Protein AF-R6MXD6-F1 (afdb_monomer_lite)

pLDDT: mean 83.25, std 26.24, range [25.25, 98.81]

Sequence (267 aa):
MNLKFSYCLMIAGAMLIIPACKKDPVVEKHKQTTVSSSDNDSGKKDEQPSSSPDEAAVLTRIEVVTPPVRTTYLLRSTDPVSLDGLVVEGIYSSGERKKLEVTAENLSGFSTEKAVEQLPVTISLEEKQASFMVKIIDYVVTDGVLTEVLEKQGEVYRVPAEAKVISPTAFSTCVFDKIVFSEGVEEIQADAFRGNPVKEIVFPKSLKTLGEYCFYGCRNLSRIDLSVTQVQLIPKRAFSEVGAEEIKLPVTLQEIASQAFLHTSRK

Secondary structure (DSSP, 8-state):
--------------------------------------------------------PPEEEEEEEE--S--EEETT--PPPP-TT-EEEEEETTS-EEEEP--GGGEES---SS-EEEEEEEEEETTEEEEEEEEEESEEEETTEEEEES--EEEEEE--TT-SEEPTTTTTT-EEEEEEPPTT--EE-TTTTTT---SEEE--TT--EE-TTTTTT-TT--EEE-TTS---EE-TTTTTT---SEEEPPTT--EE-TTTTTT-S--

Foldseek 3Di:
DDDDDDDDDDDDDDDDDDDDDDDDDDDDDDDDDDDDDDDDDDDDDDDDDPDDPCPPFAFPAKDFPDQAPAQEEEAPDPDQDDCHPTWMWTQTPVRDIDTDDFDSVQWDQDDRNDFDQWGWIWGADPNHIDTDTHGYAQFDADPQETPEGNAQEDAEAEDDQSHQEYDACRNCRHAYQEYEYDANHAEYEANSQQLHCHQYYHDYLNHAYYYANSNANNQNPAAAACQSYQYAELEHCVQANYCYPYHHHHPNHNYYYHRSHHNNHDD

Radius of gyration: 30.62 Å; chains: 1; bounding box: 89×40×94 Å

Structure (mmCIF, N/CA/C/O backbone):
data_AF-R6MXD6-F1
#
_entry.id   AF-R6MXD6-F1
#
loop_
_atom_site.group_PDB
_atom_site.id
_atom_site.type_symbol
_atom_site.label_atom_id
_atom_site.label_alt_id
_atom_site.label_comp_id
_atom_site.label_asym_id
_atom_site.label_entity_id
_atom_site.label_seq_id
_atom_site.pdbx_PDB_ins_code
_atom_site.Cartn_x
_atom_site.Cartn_y
_atom_site.Cartn_z
_atom_site.occupancy
_atom_site.B_iso_or_equiv
_atom_site.auth_seq_id
_atom_site.auth_comp_id
_atom_site.auth_asym_id
_atom_site.auth_atom_id
_atom_site.pdbx_PDB_model_num
ATOM 1 N N . MET A 1 1 ? 2.455 -2.384 -46.377 1.00 37.38 1 MET A N 1
ATOM 2 C CA . MET A 1 1 ? 3.329 -1.336 -45.810 1.00 37.38 1 MET A CA 1
ATOM 3 C C . MET A 1 1 ? 4.384 -2.054 -44.989 1.00 37.38 1 MET A C 1
ATOM 5 O O . MET A 1 1 ? 4.036 -2.755 -44.052 1.00 37.38 1 MET A O 1
ATOM 9 N N . ASN A 1 2 ? 5.621 -2.035 -45.479 1.00 31.53 2 ASN A N 1
ATOM 10 C CA . ASN A 1 2 ? 6.726 -2.876 -45.025 1.00 31.53 2 ASN A CA 1
ATOM 11 C C . ASN A 1 2 ? 7.301 -2.365 -43.702 1.00 31.53 2 ASN A C 1
ATOM 13 O O . ASN A 1 2 ? 7.730 -1.215 -43.654 1.00 31.53 2 ASN A O 1
ATOM 17 N N . LEU A 1 3 ? 7.411 -3.222 -42.685 1.00 30.91 3 LEU A N 1
ATOM 18 C CA . LEU A 1 3 ? 8.340 -2.992 -41.582 1.00 30.91 3 LEU A CA 1
ATOM 19 C C . LEU A 1 3 ? 9.154 -4.263 -41.320 1.00 30.91 3 LEU A C 1
ATOM 21 O O . LEU A 1 3 ? 8.621 -5.364 -41.214 1.00 30.91 3 LEU A O 1
ATOM 25 N N . LYS A 1 4 ? 10.475 -4.078 -41.347 1.00 33.03 4 LYS A N 1
ATOM 26 C CA . LYS A 1 4 ? 11.518 -5.104 -41.366 1.00 33.03 4 LYS A CA 1
ATOM 27 C C . LYS A 1 4 ? 11.555 -5.866 -40.037 1.00 33.03 4 LYS A C 1
ATOM 29 O O . LYS A 1 4 ? 11.815 -5.266 -39.000 1.00 33.03 4 LYS A O 1
ATOM 34 N N . PHE A 1 5 ? 11.380 -7.184 -40.094 1.00 31.23 5 PHE A N 1
ATOM 35 C CA . PHE A 1 5 ? 11.722 -8.099 -39.006 1.00 31.23 5 PHE A CA 1
ATOM 36 C C . PHE A 1 5 ? 13.233 -8.352 -39.013 1.00 31.23 5 PHE A C 1
ATOM 38 O O . PHE A 1 5 ? 13.762 -8.925 -39.965 1.00 31.23 5 PHE A O 1
ATOM 45 N N . SER A 1 6 ? 13.927 -7.935 -37.954 1.00 32.59 6 SER A N 1
ATOM 46 C CA . SER A 1 6 ? 15.255 -8.459 -37.630 1.00 32.59 6 SER A CA 1
ATOM 47 C C . SER A 1 6 ? 15.064 -9.648 -36.695 1.00 32.59 6 SER A C 1
ATOM 49 O O . SER A 1 6 ? 14.621 -9.489 -35.560 1.00 32.59 6 SER A O 1
ATOM 51 N N . TYR A 1 7 ? 15.348 -10.841 -37.211 1.00 31.92 7 TYR A N 1
ATOM 52 C CA . TYR A 1 7 ? 15.309 -12.108 -36.491 1.00 31.92 7 TYR A CA 1
ATOM 53 C C . TYR A 1 7 ? 16.367 -12.141 -35.380 1.00 31.92 7 TYR A C 1
ATOM 55 O O . TYR A 1 7 ? 17.541 -11.887 -35.640 1.00 31.92 7 TYR A O 1
ATOM 63 N N . CYS A 1 8 ? 15.973 -12.559 -34.177 1.00 27.98 8 CYS A N 1
ATOM 64 C CA . CYS A 1 8 ? 16.863 -13.288 -33.280 1.00 27.98 8 CYS A CA 1
ATOM 65 C C . CYS A 1 8 ? 16.126 -14.548 -32.813 1.00 27.98 8 CYS A C 1
ATOM 67 O O . CYS A 1 8 ? 15.013 -14.493 -32.293 1.00 27.98 8 CYS A O 1
ATOM 69 N N . LEU A 1 9 ? 16.735 -15.679 -33.140 1.00 26.50 9 LEU A N 1
ATOM 70 C CA . LEU A 1 9 ? 16.248 -17.044 -33.044 1.00 26.50 9 LEU A CA 1
ATOM 71 C C . LEU A 1 9 ? 16.404 -17.549 -31.601 1.00 26.50 9 LEU A C 1
ATOM 73 O O . LEU A 1 9 ? 17.529 -17.613 -31.125 1.00 26.50 9 LEU A O 1
ATOM 77 N N . MET A 1 10 ? 15.321 -17.970 -30.941 1.00 32.53 10 MET A N 1
ATOM 78 C CA . MET A 1 10 ? 15.376 -18.963 -29.859 1.00 32.53 10 MET A CA 1
ATOM 79 C C . MET A 1 10 ? 14.178 -19.910 -29.966 1.00 32.53 10 MET A C 1
ATOM 81 O O . MET A 1 10 ? 13.076 -19.527 -30.351 1.00 32.53 10 MET A O 1
ATOM 85 N N . ILE A 1 11 ? 14.478 -21.180 -29.723 1.00 34.59 11 ILE A N 1
ATOM 86 C CA . ILE A 1 11 ? 13.788 -22.369 -30.218 1.00 34.59 11 ILE A CA 1
ATOM 87 C C . ILE A 1 11 ? 12.631 -22.795 -29.298 1.00 34.59 11 ILE A C 1
ATOM 89 O O . ILE A 1 11 ? 12.616 -22.535 -28.100 1.00 34.59 11 ILE A O 1
ATOM 93 N N . ALA A 1 12 ? 11.676 -23.461 -29.947 1.00 29.17 12 ALA A N 1
ATOM 94 C CA . ALA A 1 12 ? 10.399 -24.016 -29.523 1.00 29.17 12 ALA A CA 1
ATOM 95 C C . ALA A 1 12 ? 10.337 -24.826 -28.210 1.00 29.17 12 ALA A C 1
ATOM 97 O O . ALA A 1 12 ? 11.217 -25.620 -27.891 1.00 29.17 12 ALA A O 1
ATOM 98 N N . GLY A 1 13 ? 9.169 -24.740 -27.564 1.00 30.72 13 GLY A N 1
ATOM 99 C CA . GLY A 1 13 ? 8.629 -25.712 -26.610 1.00 30.72 13 GLY A CA 1
ATOM 100 C C . GLY A 1 13 ? 7.111 -25.524 -26.505 1.00 30.72 13 GLY A C 1
ATOM 101 O O . GLY A 1 13 ? 6.649 -24.459 -26.116 1.00 30.72 13 GLY A O 1
ATOM 102 N N . ALA A 1 14 ? 6.349 -26.516 -26.961 1.00 32.41 14 ALA A N 1
ATOM 103 C CA . ALA A 1 14 ? 4.946 -26.426 -27.362 1.00 32.41 14 ALA A CA 1
ATOM 104 C C . ALA A 1 14 ? 3.941 -26.080 -26.242 1.00 32.41 14 ALA A C 1
ATOM 106 O O . ALA A 1 14 ? 3.948 -26.674 -25.166 1.00 32.41 14 ALA A O 1
ATOM 107 N N . MET A 1 15 ? 3.010 -25.178 -26.569 1.00 25.59 15 MET A N 1
ATOM 108 C CA . MET A 1 15 ? 1.779 -24.896 -25.830 1.00 25.59 15 MET A CA 1
ATOM 109 C C . MET A 1 15 ? 0.627 -25.664 -26.495 1.00 25.59 15 MET A C 1
ATOM 111 O O . MET A 1 15 ? 0.456 -25.588 -27.711 1.00 25.59 15 MET A O 1
ATOM 115 N N . LEU A 1 16 ? -0.164 -26.389 -25.705 1.00 25.64 16 LEU A N 1
ATOM 116 C CA . LEU A 1 16 ? -1.383 -27.070 -26.145 1.00 25.64 16 LEU A CA 1
ATOM 117 C C . LEU A 1 16 ? -2.540 -26.508 -25.310 1.00 25.64 16 LEU A C 1
ATOM 119 O O . LEU A 1 16 ? -2.580 -26.691 -24.095 1.00 25.64 16 LEU A O 1
ATOM 123 N N . ILE A 1 17 ? -3.445 -25.772 -25.956 1.00 25.25 17 ILE A N 1
ATOM 124 C CA . ILE A 1 17 ? -4.717 -25.296 -25.388 1.00 25.25 17 ILE A CA 1
ATOM 125 C C . ILE A 1 17 ? -5.854 -25.796 -26.293 1.00 25.25 17 ILE A C 1
ATOM 127 O O . ILE A 1 17 ? -5.644 -25.927 -27.499 1.00 25.25 17 ILE A O 1
ATOM 131 N N . ILE A 1 18 ? -7.047 -25.946 -25.688 1.00 27.83 18 ILE A N 1
ATOM 132 C CA . ILE A 1 18 ? -8.427 -25.703 -26.197 1.00 27.83 18 ILE A CA 1
ATOM 133 C C . ILE A 1 18 ? -9.314 -26.970 -26.015 1.00 27.83 18 ILE A C 1
ATOM 135 O O . ILE A 1 18 ? -8.848 -28.058 -26.338 1.00 27.83 18 ILE A O 1
ATOM 139 N N . PRO A 1 19 ? -10.614 -26.895 -25.627 1.00 31.11 19 PRO A N 1
ATOM 140 C CA . PRO A 1 19 ? -11.297 -26.070 -24.613 1.00 31.11 19 PRO A CA 1
ATOM 141 C C . PRO A 1 19 ? -12.420 -26.824 -23.822 1.00 31.11 19 PRO A C 1
ATOM 143 O O . PRO A 1 19 ? -12.773 -27.962 -24.101 1.00 31.11 19 PRO A O 1
ATOM 146 N N . ALA A 1 20 ? -13.009 -26.104 -22.858 1.00 26.05 20 ALA A N 1
ATOM 147 C CA . ALA A 1 20 ? -14.400 -26.090 -22.360 1.00 26.05 20 ALA A CA 1
ATOM 148 C C . ALA A 1 20 ? -15.381 -27.260 -22.620 1.00 26.05 20 ALA A C 1
ATOM 150 O O . ALA A 1 20 ? -15.680 -27.590 -23.762 1.00 26.05 20 ALA A O 1
ATOM 151 N N . CYS A 1 21 ? -16.133 -27.639 -21.573 1.00 26.20 21 CYS A N 1
ATOM 152 C CA . CYS A 1 21 ? -17.595 -27.685 -21.696 1.00 26.20 21 CYS A CA 1
ATOM 153 C C . CYS A 1 21 ? -18.332 -27.552 -20.35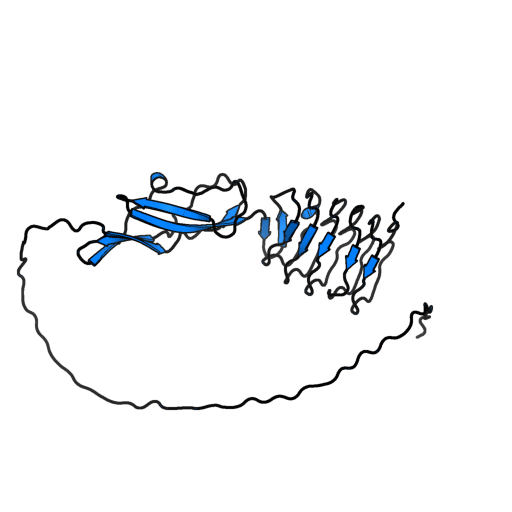0 1.00 26.20 21 CYS A C 1
ATOM 155 O O . CYS A 1 21 ? -17.991 -28.185 -19.356 1.00 26.20 21 CYS A O 1
ATOM 157 N N . LYS A 1 22 ? -19.358 -26.695 -20.381 1.00 31.36 22 LYS A N 1
ATOM 158 C CA . LYS A 1 22 ? -20.343 -26.356 -19.344 1.00 31.36 22 LYS A CA 1
ATOM 159 C C . LYS A 1 22 ? -21.136 -27.568 -18.846 1.00 31.36 22 LYS A C 1
ATOM 161 O O . LYS A 1 22 ? -21.379 -28.482 -19.632 1.00 31.36 22 LYS A O 1
ATOM 166 N N . LYS A 1 23 ? -21.690 -27.457 -17.632 1.00 29.80 23 LYS A N 1
ATOM 167 C CA . LYS A 1 23 ? -23.046 -27.922 -17.277 1.00 29.80 23 LYS A CA 1
ATOM 168 C C . LYS A 1 23 ? -23.485 -27.327 -15.927 1.00 29.80 23 LYS A C 1
ATOM 170 O O . LYS A 1 23 ? -23.062 -27.808 -14.886 1.00 29.80 23 LYS A O 1
ATOM 175 N N . ASP A 1 24 ? -24.356 -26.321 -15.984 1.00 32.16 24 ASP A N 1
ATOM 176 C CA . ASP A 1 24 ? -25.476 -26.177 -15.037 1.00 32.16 24 ASP A CA 1
ATOM 177 C C . ASP A 1 24 ? -26.609 -27.085 -15.557 1.00 32.16 24 ASP A C 1
ATOM 179 O O . ASP A 1 24 ? -26.685 -27.289 -16.779 1.00 32.16 24 ASP A O 1
ATOM 183 N N . PRO A 1 25 ? -27.454 -27.701 -14.707 1.00 34.78 25 PRO A N 1
ATOM 184 C CA . PRO A 1 25 ? -28.568 -27.007 -14.036 1.00 34.78 25 PRO A CA 1
ATOM 185 C C . PRO A 1 25 ? -28.761 -27.512 -12.578 1.00 34.78 25 PRO A C 1
ATOM 187 O O . PRO A 1 25 ? -28.083 -28.434 -12.148 1.00 34.78 25 PRO A O 1
ATOM 190 N N . VAL A 1 26 ? -29.598 -26.929 -11.717 1.00 29.92 26 VAL A N 1
ATOM 191 C CA . VAL A 1 26 ? -31.042 -27.208 -11.627 1.00 29.92 26 VAL A CA 1
ATOM 192 C C . VAL A 1 26 ? -31.695 -26.187 -10.688 1.00 29.92 26 VAL A C 1
ATOM 194 O O . VAL A 1 26 ? -31.242 -25.935 -9.576 1.00 29.92 26 VAL A O 1
ATOM 197 N N . VAL A 1 27 ? -32.795 -25.630 -11.188 1.00 29.94 27 VAL A N 1
ATOM 198 C CA . VAL A 1 27 ? -33.813 -24.848 -10.488 1.00 29.94 27 VAL A CA 1
ATOM 199 C C . VAL A 1 27 ? -34.745 -25.810 -9.752 1.00 29.94 27 VAL A C 1
ATOM 201 O O . VAL A 1 27 ? -35.320 -26.678 -10.401 1.00 29.94 27 VAL A O 1
ATOM 204 N N . GLU A 1 28 ? -35.010 -25.588 -8.464 1.00 31.28 28 GLU A N 1
ATOM 205 C CA . GLU A 1 28 ? -36.266 -26.036 -7.851 1.00 31.28 28 GLU A CA 1
ATOM 206 C C . GLU A 1 28 ? -36.956 -24.887 -7.111 1.00 31.28 28 GLU A C 1
ATOM 208 O O . GLU A 1 28 ? -36.471 -24.332 -6.128 1.00 31.28 28 GLU A O 1
ATOM 213 N N . LYS A 1 29 ? -38.129 -24.535 -7.646 1.00 31.11 29 LYS A N 1
ATOM 214 C CA . LYS A 1 29 ? -39.176 -23.750 -6.999 1.00 31.11 29 LYS A CA 1
ATOM 215 C C . LYS A 1 29 ? -39.945 -24.658 -6.052 1.00 31.11 29 LYS A C 1
ATOM 217 O O . LYS A 1 29 ? -40.456 -25.662 -6.521 1.00 31.11 29 LYS A O 1
ATOM 222 N N . HIS A 1 30 ? -40.188 -24.213 -4.828 1.00 32.75 30 HIS A N 1
ATOM 223 C CA . HIS A 1 30 ? -41.361 -24.546 -4.010 1.00 32.75 30 HIS A CA 1
ATOM 224 C C . HIS A 1 30 ? -41.429 -23.479 -2.901 1.00 32.75 30 HIS A C 1
ATOM 226 O O . HIS A 1 30 ? -40.394 -23.097 -2.380 1.00 32.75 30 HIS A O 1
ATOM 232 N N . LYS A 1 31 ? -42.545 -22.933 -2.429 1.00 32.97 31 LYS A N 1
ATOM 233 C CA . LYS A 1 31 ? -43.939 -22.805 -2.860 1.00 32.97 31 LYS A CA 1
ATOM 234 C C . LYS A 1 31 ? -44.503 -21.814 -1.824 1.00 32.97 31 LYS A C 1
ATOM 236 O O . LYS A 1 31 ? -44.408 -22.084 -0.632 1.00 32.97 31 LYS A O 1
ATOM 241 N N . GLN A 1 32 ? -45.030 -20.663 -2.237 1.00 35.59 32 GLN A N 1
ATOM 242 C CA . GLN A 1 32 ? -45.878 -19.856 -1.353 1.00 35.59 32 GLN A CA 1
ATOM 243 C C . GLN A 1 32 ? -47.207 -20.588 -1.175 1.00 35.59 32 GLN A C 1
ATOM 245 O O . GLN A 1 32 ? -47.810 -21.017 -2.160 1.00 35.59 32 GLN A O 1
ATOM 250 N N . THR A 1 33 ? -47.696 -20.700 0.056 1.00 29.88 33 THR A N 1
ATOM 251 C CA . THR A 1 33 ? -49.127 -20.861 0.323 1.00 29.88 33 THR A CA 1
ATOM 252 C C . THR A 1 33 ? -49.475 -20.153 1.635 1.00 29.88 33 THR A C 1
ATOM 254 O O . THR A 1 33 ? -48.875 -20.393 2.676 1.00 29.88 33 THR A O 1
ATOM 257 N N . THR A 1 34 ? -50.420 -19.231 1.480 1.00 27.59 34 THR A N 1
ATOM 258 C CA . THR A 1 34 ? -51.365 -18.581 2.407 1.00 27.59 34 THR A CA 1
ATOM 259 C C . THR A 1 34 ? -51.975 -19.557 3.444 1.00 27.59 34 THR A C 1
ATOM 261 O O . THR A 1 34 ? -51.881 -20.760 3.251 1.00 27.59 34 THR A O 1
ATOM 264 N N . VAL A 1 35 ? -52.650 -19.193 4.543 1.00 29.80 35 VAL A N 1
ATOM 265 C CA . VAL A 1 35 ? -53.764 -18.245 4.767 1.00 29.80 35 VAL A CA 1
ATOM 266 C C . VAL A 1 35 ? -53.989 -18.115 6.304 1.00 29.80 35 VAL A C 1
ATOM 268 O O . VAL A 1 35 ? -53.748 -19.095 7.002 1.00 29.80 35 VAL A O 1
ATOM 271 N N . SER A 1 36 ? -54.571 -16.981 6.755 1.00 29.78 36 SER A N 1
ATOM 272 C CA . SER A 1 36 ? -55.603 -16.810 7.831 1.00 29.78 36 SER A CA 1
ATOM 273 C C . SER A 1 36 ? -55.282 -17.217 9.282 1.00 29.78 36 SER A C 1
ATOM 275 O O . SER A 1 36 ? -54.648 -18.231 9.505 1.00 29.78 36 SER A O 1
ATOM 277 N N . SER A 1 37 ? -55.778 -16.587 10.351 1.00 31.48 37 SER A N 1
ATOM 278 C CA . SER A 1 37 ? -56.670 -15.440 10.619 1.00 31.48 37 SER A CA 1
ATOM 279 C C . SER A 1 37 ? -56.793 -15.297 12.157 1.00 31.48 37 SER A C 1
ATOM 281 O O . SER A 1 37 ? -56.271 -16.140 12.880 1.00 31.48 37 SER A O 1
ATOM 283 N N . SER A 1 38 ? -57.577 -14.297 12.585 1.00 31.36 38 SER A N 1
ATOM 284 C CA . SER A 1 38 ? -58.317 -14.122 13.857 1.00 31.36 38 SER A CA 1
ATOM 285 C C . SER A 1 38 ? -57.609 -13.498 15.071 1.00 31.36 38 SER A C 1
ATOM 287 O O . SER A 1 38 ? -56.901 -14.172 15.808 1.00 31.36 38 SER A O 1
ATOM 289 N N . ASP A 1 39 ? -57.845 -12.188 15.220 1.00 30.80 39 ASP A N 1
ATOM 290 C CA . ASP A 1 39 ? -58.758 -11.529 16.180 1.00 30.80 39 ASP A CA 1
ATOM 291 C C . ASP A 1 39 ? -58.652 -11.715 17.709 1.00 30.80 39 ASP A C 1
ATOM 293 O O . ASP A 1 39 ? -58.617 -12.824 18.236 1.00 30.80 39 ASP A O 1
ATOM 297 N N . ASN A 1 40 ? -58.860 -10.555 18.361 1.00 30.25 40 ASN A N 1
ATOM 298 C CA . ASN A 1 40 ? -59.249 -10.264 19.753 1.00 30.25 40 ASN A CA 1
ATOM 299 C C . ASN A 1 40 ? -58.135 -10.441 20.810 1.00 30.25 40 ASN A C 1
ATOM 301 O O . ASN A 1 40 ? -57.280 -11.301 20.698 1.00 30.25 40 ASN A O 1
ATOM 305 N N . ASP A 1 41 ? -58.020 -9.641 21.869 1.00 33.75 41 ASP A N 1
ATOM 306 C CA . ASP A 1 41 ? -59.019 -8.887 22.618 1.00 33.75 41 ASP A CA 1
ATOM 307 C C . ASP A 1 41 ? -58.320 -7.800 23.462 1.00 33.75 41 ASP A C 1
ATOM 309 O O . ASP A 1 41 ? -57.149 -7.896 23.832 1.00 33.75 41 ASP A O 1
ATOM 313 N N . SER A 1 42 ? -59.089 -6.766 23.762 1.00 36.47 42 SER A N 1
ATOM 314 C CA . SER A 1 42 ? -58.845 -5.680 24.699 1.00 36.47 42 SER A CA 1
ATOM 315 C C . SER A 1 42 ? -58.672 -6.125 26.161 1.00 36.47 42 SER A C 1
ATOM 317 O O . SER A 1 42 ? -59.347 -7.024 26.647 1.00 36.47 42 SER A O 1
ATOM 319 N N . GLY A 1 43 ? -57.820 -5.418 26.911 1.00 31.61 43 GLY A N 1
ATOM 320 C CA . GLY A 1 43 ? -57.702 -5.609 28.357 1.00 31.61 43 GLY A CA 1
ATOM 321 C C . GLY A 1 43 ? -56.749 -4.623 29.027 1.00 31.61 43 GLY A C 1
ATOM 322 O O . GLY A 1 43 ? -55.600 -4.954 29.295 1.00 31.61 43 GLY A O 1
ATOM 323 N N . LYS A 1 44 ? -57.237 -3.412 29.327 1.00 36.34 44 LYS A N 1
ATOM 324 C CA . LYS A 1 44 ? -56.657 -2.552 30.372 1.00 36.34 44 LYS A CA 1
ATOM 325 C C . LYS A 1 44 ? -56.800 -3.251 31.726 1.00 36.34 44 LYS A C 1
ATOM 327 O O . LYS A 1 44 ? -57.902 -3.700 32.038 1.00 36.34 44 LYS A O 1
ATOM 332 N N . LYS A 1 45 ? -55.752 -3.231 32.552 1.00 32.91 45 LYS A N 1
ATOM 333 C CA . LYS A 1 45 ? -55.878 -3.225 34.013 1.00 32.91 45 LYS A CA 1
ATOM 334 C C . LYS A 1 45 ? -54.685 -2.539 34.664 1.00 32.91 45 LYS A C 1
ATOM 336 O O . LYS A 1 45 ? -53.569 -2.585 34.156 1.00 32.91 45 LYS A O 1
ATOM 341 N N . ASP A 1 46 ? -55.039 -1.867 35.743 1.00 31.08 46 ASP A N 1
ATOM 342 C CA . ASP A 1 46 ? -54.331 -0.830 36.464 1.00 31.08 46 ASP A CA 1
ATOM 343 C C . ASP A 1 46 ? -53.117 -1.300 37.279 1.00 31.08 46 ASP A C 1
ATOM 345 O O . ASP A 1 46 ? -52.899 -2.483 37.534 1.00 31.08 46 ASP A O 1
ATOM 349 N N . GLU A 1 47 ? -52.362 -0.277 37.671 1.00 33.81 47 GLU A N 1
ATOM 350 C CA . GLU A 1 47 ? -51.248 -0.179 38.609 1.00 33.81 47 GLU A CA 1
ATOM 351 C C . GLU A 1 47 ? -51.220 -1.191 39.766 1.00 33.81 47 GLU A C 1
ATOM 353 O O . GLU A 1 47 ? -52.189 -1.347 40.504 1.00 33.81 47 GLU A O 1
ATOM 358 N N . GLN A 1 48 ? -50.022 -1.713 40.046 1.00 29.39 48 GLN A N 1
ATOM 359 C CA . GLN A 1 48 ? -49.447 -1.668 41.394 1.00 29.39 48 GLN A CA 1
ATOM 360 C C . GLN A 1 48 ? -47.908 -1.763 41.323 1.00 29.39 48 GLN A C 1
ATOM 362 O O . GLN A 1 48 ? -47.388 -2.699 40.714 1.00 29.39 48 GLN A O 1
ATOM 367 N N . PRO A 1 49 ? -47.158 -0.833 41.944 1.00 40.12 49 PRO A N 1
ATOM 368 C CA . PRO A 1 49 ? -45.712 -0.941 42.072 1.00 40.12 49 PRO A CA 1
ATOM 369 C C . PRO A 1 49 ? -45.388 -1.872 43.246 1.00 40.12 49 PRO A C 1
ATOM 371 O O . PRO A 1 49 ? -45.535 -1.504 44.411 1.00 40.12 49 PRO A O 1
ATOM 374 N N . SER A 1 50 ? -44.956 -3.099 42.956 1.00 33.44 50 SER A N 1
ATOM 375 C CA . SER A 1 50 ? -44.391 -3.984 43.973 1.00 33.44 50 SER A CA 1
ATOM 376 C C . SER A 1 50 ? -42.939 -3.584 44.234 1.00 33.44 50 SER A C 1
ATOM 378 O O . SER A 1 50 ? -42.029 -3.991 43.516 1.00 33.44 50 SER A O 1
ATOM 380 N N . SER A 1 51 ? -42.720 -2.773 45.265 1.00 45.59 51 SER A N 1
ATOM 381 C CA . SER A 1 51 ? -41.396 -2.511 45.823 1.00 45.59 51 SER A CA 1
ATOM 382 C C . SER A 1 51 ? -40.915 -3.734 46.615 1.00 45.59 51 SER A C 1
ATOM 384 O O . SER A 1 51 ? -41.158 -3.843 47.819 1.00 45.59 51 SER A O 1
ATOM 386 N N . SER A 1 52 ? -40.249 -4.672 45.944 1.00 41.19 52 SER A N 1
ATOM 387 C CA . SER A 1 52 ? -39.224 -5.505 46.584 1.00 41.19 52 SER A CA 1
ATOM 388 C C . SER A 1 52 ? -37.943 -4.671 46.729 1.00 41.19 52 SER A C 1
ATOM 390 O O . SER A 1 52 ? -37.744 -3.765 45.918 1.00 41.19 52 SER A O 1
ATOM 392 N N . PRO A 1 53 ? -37.087 -4.912 47.739 1.00 44.44 53 PRO A N 1
ATOM 393 C CA . PRO A 1 53 ? -35.830 -4.183 47.862 1.00 44.44 53 PRO A CA 1
ATOM 394 C C . PRO A 1 53 ? -35.032 -4.408 46.578 1.00 44.44 53 PRO A C 1
ATOM 396 O O . PRO A 1 53 ? -34.766 -5.550 46.212 1.00 44.44 53 PRO A O 1
ATOM 399 N N . ASP A 1 54 ? -34.765 -3.314 45.872 1.00 48.31 54 ASP A N 1
ATOM 400 C CA . ASP A 1 54 ? -34.024 -3.252 44.618 1.00 48.31 54 ASP A CA 1
ATOM 401 C C . ASP A 1 54 ? -32.619 -3.802 44.891 1.00 48.31 54 ASP A C 1
ATOM 403 O O . ASP A 1 54 ? -31.737 -3.104 45.395 1.00 48.31 54 ASP A O 1
ATOM 407 N N . GLU A 1 55 ? -32.448 -5.110 44.703 1.00 58.69 55 GLU A N 1
ATOM 408 C CA . GLU A 1 55 ? -31.145 -5.753 44.742 1.00 58.69 55 GLU A CA 1
ATOM 409 C C . GLU A 1 55 ? -30.395 -5.169 43.549 1.00 58.69 55 GLU A C 1
ATOM 411 O O . GLU A 1 55 ? -30.645 -5.558 42.409 1.00 58.69 55 GLU A O 1
ATOM 416 N N . ALA A 1 56 ? -29.595 -4.128 43.815 1.00 72.38 56 ALA A N 1
ATOM 417 C CA . ALA A 1 56 ? -28.979 -3.294 42.795 1.00 72.38 56 ALA A CA 1
ATOM 418 C C . ALA A 1 56 ? -28.387 -4.189 41.706 1.00 72.38 56 ALA A C 1
ATOM 420 O O . ALA A 1 56 ? -27.467 -4.968 41.967 1.00 72.38 56 ALA A O 1
ATOM 421 N N . ALA A 1 57 ? -28.976 -4.127 40.510 1.00 83.00 57 ALA A N 1
ATOM 422 C CA . ALA A 1 57 ? -28.602 -5.014 39.425 1.00 83.00 57 ALA A CA 1
ATOM 423 C C . ALA A 1 57 ? -27.090 -4.879 39.187 1.00 83.00 57 ALA A C 1
ATOM 425 O O . ALA A 1 57 ? -26.578 -3.775 38.998 1.00 83.00 57 ALA A O 1
ATOM 426 N N . VAL A 1 58 ? -26.368 -5.997 39.245 1.00 92.12 58 VAL A N 1
ATOM 427 C CA . VAL A 1 58 ? -24.900 -6.012 39.208 1.00 92.12 58 VAL A CA 1
ATOM 428 C C . VAL A 1 58 ? -24.444 -6.094 37.761 1.00 92.12 58 VAL A C 1
ATOM 430 O O . VAL A 1 58 ? -24.967 -6.909 36.997 1.00 92.12 58 VAL A O 1
ATOM 433 N N . LEU A 1 59 ? -23.462 -5.280 37.368 1.00 95.19 59 LEU A N 1
ATOM 434 C CA . LEU A 1 59 ? -22.896 -5.336 36.024 1.00 95.19 59 LEU A CA 1
ATOM 435 C C . LEU A 1 59 ? -22.186 -6.680 35.802 1.00 95.19 59 LEU A C 1
ATOM 437 O O . LEU A 1 59 ? -21.201 -7.017 36.460 1.00 95.19 59 LEU A O 1
ATOM 441 N N . THR A 1 60 ? -22.672 -7.470 34.846 1.00 96.56 60 THR A N 1
ATOM 442 C CA . THR A 1 60 ? -22.113 -8.801 34.554 1.00 96.56 60 THR A CA 1
ATOM 443 C C . THR A 1 60 ? -21.016 -8.739 33.498 1.00 96.56 60 THR A C 1
ATOM 445 O O . THR A 1 60 ? -19.966 -9.364 33.677 1.00 96.56 60 THR A O 1
ATOM 448 N N . ARG A 1 61 ? -21.228 -7.956 32.432 1.00 97.00 61 ARG A N 1
ATOM 449 C CA . ARG A 1 61 ? -20.273 -7.706 31.343 1.00 97.00 61 ARG A CA 1
ATOM 450 C C . ARG A 1 61 ? -20.604 -6.413 30.602 1.00 97.00 61 ARG A C 1
ATOM 452 O O . ARG A 1 61 ? -21.719 -5.905 30.715 1.00 97.00 61 ARG A O 1
ATOM 459 N N . ILE A 1 62 ? -19.652 -5.946 29.804 1.00 98.19 62 ILE A N 1
ATOM 460 C CA . ILE A 1 62 ? -19.839 -4.848 28.855 1.00 98.19 62 ILE A CA 1
ATOM 461 C C . ILE A 1 62 ? -19.676 -5.364 27.426 1.00 98.19 62 ILE A C 1
ATOM 463 O O . ILE A 1 62 ? -18.927 -6.311 27.187 1.00 98.19 62 ILE A O 1
ATOM 467 N N . GLU A 1 63 ? -20.381 -4.753 26.482 1.00 97.88 63 GLU A N 1
ATOM 468 C CA . GLU A 1 63 ? -20.325 -5.090 25.061 1.00 97.88 63 GLU A CA 1
ATOM 469 C C . GLU A 1 63 ? -20.172 -3.810 24.231 1.00 97.88 63 GLU A C 1
ATOM 471 O O . GLU A 1 63 ? -20.858 -2.813 24.470 1.00 97.88 63 GLU A O 1
ATOM 476 N N . VAL A 1 64 ? -19.286 -3.836 23.229 1.00 98.00 64 VAL A N 1
ATOM 477 C CA . VAL A 1 64 ? -19.243 -2.793 22.195 1.00 98.00 64 VAL A CA 1
ATOM 478 C C . VAL A 1 64 ? -20.362 -3.087 21.202 1.00 98.00 64 VAL A C 1
ATOM 480 O O . VAL A 1 64 ? -20.260 -4.016 20.404 1.00 98.00 64 VAL A O 1
ATOM 483 N N . VAL A 1 65 ? -21.434 -2.301 21.260 1.00 98.19 65 VAL A N 1
ATOM 484 C CA . VAL A 1 65 ? -22.594 -2.432 20.365 1.00 98.19 65 VAL A CA 1
ATOM 485 C C . VAL A 1 65 ? -22.303 -1.804 19.009 1.00 98.19 65 VAL A C 1
ATOM 487 O O . VAL A 1 65 ? -22.706 -2.318 17.968 1.00 98.19 65 VAL A O 1
ATOM 490 N N . THR A 1 66 ? -21.591 -0.679 18.998 1.00 97.69 66 THR A N 1
ATOM 491 C CA . THR A 1 66 ? -21.156 -0.014 17.766 1.00 97.69 66 THR A CA 1
ATOM 492 C C . THR A 1 66 ? -19.754 0.546 17.982 1.00 97.69 66 THR A C 1
ATOM 494 O O . THR A 1 66 ? -19.558 1.250 18.972 1.00 97.69 66 THR A O 1
ATOM 497 N N . PRO A 1 67 ? -18.768 0.226 17.120 1.00 97.25 6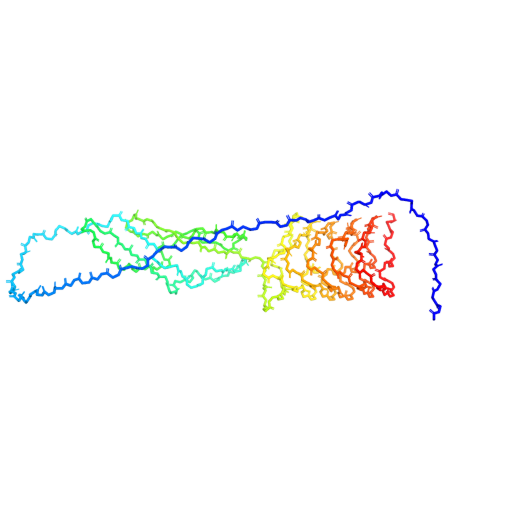7 PRO A N 1
ATOM 498 C CA . PRO A 1 67 ? -17.421 0.782 17.225 1.00 97.25 67 PRO A CA 1
ATOM 499 C C . PRO A 1 67 ? -17.409 2.282 16.872 1.00 97.25 67 PRO A C 1
ATOM 501 O O . PRO A 1 67 ? -18.378 2.779 16.294 1.00 97.25 67 PRO A O 1
ATOM 504 N N . PRO A 1 68 ? -16.317 3.011 17.165 1.00 97.62 68 PRO A N 1
ATOM 505 C CA . PRO A 1 68 ? -16.198 4.403 16.749 1.00 97.62 68 PRO A CA 1
ATOM 506 C C . PRO A 1 68 ? -16.238 4.542 15.223 1.00 97.62 68 PRO A C 1
ATOM 508 O O . PRO A 1 68 ? -15.817 3.642 14.498 1.00 97.62 68 PRO A O 1
ATOM 511 N N . VAL A 1 69 ? -16.671 5.702 14.728 1.00 97.56 69 VAL A N 1
ATOM 512 C CA . VAL A 1 69 ? -16.697 6.012 13.288 1.00 97.56 69 VAL A CA 1
ATOM 513 C C . VAL A 1 69 ? -15.286 5.978 12.700 1.00 97.56 69 VAL A C 1
ATOM 515 O O . VAL A 1 69 ? -15.074 5.446 11.610 1.00 97.56 69 VAL A O 1
ATOM 518 N N . ARG A 1 70 ? -14.300 6.521 13.426 1.00 97.44 70 ARG A N 1
ATOM 519 C CA . ARG A 1 70 ? -12.894 6.499 13.012 1.00 97.44 70 ARG A CA 1
ATOM 520 C C . ARG A 1 70 ? -12.153 5.333 13.657 1.00 97.44 70 ARG A C 1
ATOM 522 O O . ARG A 1 70 ? -11.751 5.396 14.819 1.00 97.44 70 ARG A O 1
ATOM 529 N N . THR A 1 71 ? -11.879 4.316 12.849 1.00 97.25 71 THR A N 1
ATOM 530 C CA . THR A 1 71 ? -11.089 3.138 13.238 1.00 97.25 71 THR A CA 1
ATOM 531 C C . THR A 1 71 ? -9.738 3.048 12.535 1.00 97.25 71 THR A C 1
ATOM 533 O O . THR A 1 71 ? -8.995 2.120 12.813 1.00 97.25 71 THR A O 1
ATOM 536 N N . THR A 1 72 ? -9.386 3.980 11.646 1.00 97.75 72 THR A N 1
ATOM 537 C CA . THR A 1 72 ? -8.087 3.983 10.951 1.00 97.75 72 THR A CA 1
ATOM 538 C C . THR A 1 72 ? -7.262 5.203 11.347 1.00 97.75 72 THR A C 1
ATOM 540 O O . THR A 1 72 ? -7.786 6.317 11.367 1.00 97.75 72 THR A O 1
ATOM 543 N N . TYR A 1 73 ? -5.984 4.986 11.659 1.00 98.06 73 TYR A N 1
ATOM 544 C CA . TYR A 1 73 ? -5.037 6.005 12.115 1.00 98.06 73 TYR A CA 1
ATOM 545 C C . TYR A 1 73 ? -3.716 5.884 11.356 1.00 98.06 73 TYR A C 1
ATOM 547 O O . TYR A 1 73 ? -3.320 4.790 10.957 1.00 98.06 73 TYR A O 1
ATOM 555 N N . LEU A 1 74 ? -3.023 7.008 11.171 1.00 98.12 74 LEU A N 1
ATOM 556 C CA . LEU A 1 74 ? -1.708 7.023 10.536 1.00 98.12 74 LEU A CA 1
ATOM 557 C C . LEU A 1 74 ? -0.613 6.618 11.530 1.00 98.12 74 LEU A C 1
ATOM 559 O O . LEU A 1 74 ? -0.660 6.971 12.712 1.00 98.12 74 LEU A O 1
ATOM 563 N N . LEU A 1 75 ? 0.394 5.910 11.025 1.00 98.00 75 LEU A N 1
ATOM 564 C CA . LEU A 1 75 ? 1.632 5.595 11.727 1.00 98.00 75 LEU A CA 1
ATOM 565 C C . LEU A 1 75 ? 2.244 6.879 12.311 1.00 98.00 75 LEU A C 1
ATOM 567 O O . LEU A 1 75 ? 2.416 7.866 11.598 1.00 98.00 75 LEU A O 1
ATOM 571 N N . ARG A 1 76 ? 2.589 6.845 13.603 1.00 97.00 76 ARG A N 1
ATOM 572 C CA . ARG A 1 76 ? 3.149 7.956 14.395 1.00 97.00 76 ARG A CA 1
ATOM 573 C C . ARG A 1 76 ? 2.245 9.197 14.472 1.00 97.00 76 ARG A C 1
ATOM 575 O O . ARG A 1 76 ? 2.726 10.280 14.802 1.00 97.00 76 ARG A O 1
ATOM 582 N N . SER A 1 77 ? 0.946 9.069 14.182 1.00 96.25 77 SER A N 1
ATOM 583 C CA . SER A 1 77 ? -0.009 10.153 14.432 1.00 96.25 77 SER A CA 1
ATOM 584 C C . SER A 1 77 ? -0.141 10.422 15.932 1.00 96.25 77 SER A C 1
ATOM 586 O O . SER A 1 77 ? -0.137 9.494 16.744 1.00 96.25 77 SER A O 1
ATOM 588 N N . THR A 1 78 ? -0.308 11.697 16.280 1.00 96.25 78 THR A N 1
ATOM 589 C CA . THR A 1 78 ? -0.624 12.171 17.634 1.00 96.25 78 THR A CA 1
ATOM 590 C C . THR A 1 78 ? -2.130 12.264 17.893 1.00 96.25 78 THR A C 1
ATOM 592 O O . THR A 1 78 ? -2.540 12.761 18.941 1.00 96.25 78 THR A O 1
ATOM 595 N N . ASP A 1 79 ? -2.965 11.845 16.938 1.00 95.62 79 ASP A N 1
ATOM 596 C CA . ASP A 1 79 ? -4.417 11.881 17.086 1.00 95.62 79 ASP A CA 1
ATOM 597 C C . ASP A 1 79 ? -4.878 10.958 18.225 1.00 95.62 79 ASP A C 1
ATOM 599 O O . ASP A 1 79 ? -4.499 9.782 18.256 1.00 95.62 79 ASP A O 1
ATOM 603 N N . PRO A 1 80 ? -5.747 11.434 19.134 1.00 95.38 80 PRO A N 1
ATOM 604 C CA . PRO A 1 80 ? -6.331 10.574 20.152 1.00 95.38 80 PRO A CA 1
ATOM 605 C C . PRO A 1 80 ? -7.324 9.587 19.529 1.00 95.38 80 PRO A C 1
ATOM 607 O O . PRO A 1 80 ? -7.876 9.817 18.446 1.00 95.38 80 PRO A O 1
ATOM 610 N N . VAL A 1 81 ? -7.622 8.509 20.256 1.00 96.00 81 VAL A N 1
ATOM 611 C CA . VAL A 1 81 ? -8.714 7.598 19.892 1.00 96.00 81 VAL A CA 1
ATOM 612 C C . VAL A 1 81 ? -10.019 8.389 19.814 1.00 96.00 81 VAL A C 1
ATOM 614 O O . VAL A 1 81 ? -10.424 9.030 20.780 1.00 96.00 81 VAL A O 1
ATOM 617 N N . SER A 1 82 ? -10.675 8.358 18.655 1.00 95.88 82 SER A N 1
ATOM 618 C CA . SER A 1 82 ? -12.015 8.922 18.498 1.00 95.88 82 SER A CA 1
ATOM 619 C C . SER A 1 82 ? -13.022 8.039 19.228 1.00 95.88 82 SER A C 1
ATOM 621 O O . SER A 1 82 ? -12.997 6.815 19.096 1.00 95.88 82 SER A O 1
ATOM 623 N N . LEU A 1 83 ? -13.913 8.678 19.982 1.00 96.50 83 LEU A N 1
ATOM 624 C CA . LEU A 1 83 ? -15.060 8.047 20.636 1.00 96.50 83 LEU A CA 1
ATOM 625 C C .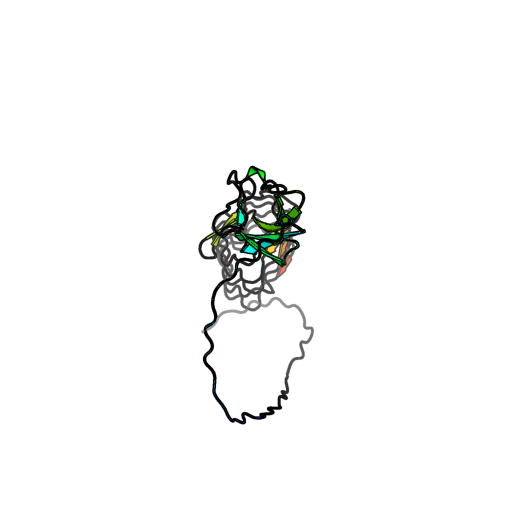 LEU A 1 83 ? -16.366 8.313 19.868 1.00 96.50 83 LEU A C 1
ATOM 627 O O . LEU A 1 83 ? -17.432 7.859 20.278 1.00 96.50 83 LEU A O 1
ATOM 631 N N . ASP A 1 84 ? -16.305 9.044 18.754 1.00 97.12 84 ASP A N 1
ATOM 632 C CA . ASP A 1 84 ? -17.491 9.454 18.009 1.00 97.12 84 ASP A CA 1
ATOM 633 C C . ASP A 1 84 ? -18.208 8.231 17.440 1.00 97.12 84 ASP A C 1
ATOM 635 O O . ASP A 1 84 ? -17.605 7.390 16.774 1.00 97.12 84 ASP A O 1
ATOM 639 N N . GLY A 1 85 ? -19.508 8.125 17.715 1.00 97.06 85 GLY A N 1
ATOM 640 C CA . GLY A 1 85 ? -20.335 6.985 17.311 1.00 97.06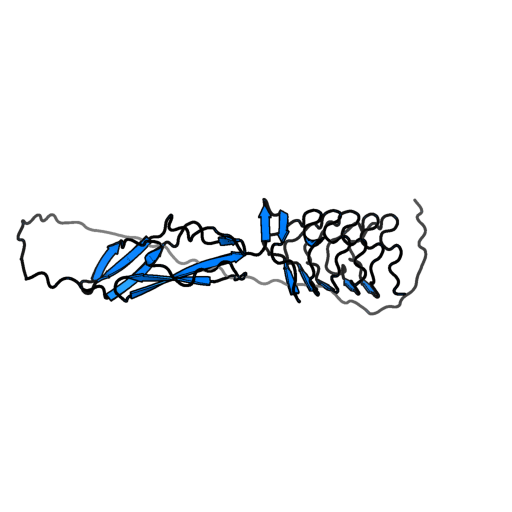 85 GLY A CA 1
ATOM 641 C C . GLY A 1 85 ? -20.119 5.700 18.116 1.00 97.06 85 GLY A C 1
ATOM 642 O O . GLY A 1 85 ? -20.866 4.747 17.902 1.00 97.06 85 GLY A O 1
ATOM 643 N N . LEU A 1 86 ? -19.174 5.669 19.066 1.00 98.25 86 LEU A N 1
ATOM 644 C CA . LEU A 1 86 ? -18.999 4.530 19.964 1.00 98.25 86 LEU A CA 1
ATOM 645 C C . LEU A 1 86 ? -20.247 4.356 20.842 1.00 98.25 86 LEU A C 1
ATOM 647 O O . LEU A 1 86 ? -20.708 5.289 21.507 1.00 98.25 86 LEU A O 1
ATOM 651 N N . VAL A 1 87 ? -20.771 3.133 20.883 1.00 98.31 87 VAL A N 1
ATOM 652 C CA . VAL A 1 87 ? -21.847 2.740 21.796 1.00 98.31 87 VAL A CA 1
ATOM 653 C C . VAL A 1 87 ? -21.413 1.496 22.553 1.00 98.31 87 VAL A C 1
ATOM 655 O O . VAL A 1 87 ? -21.161 0.450 21.954 1.00 98.31 87 VAL A O 1
ATOM 658 N N . VAL A 1 88 ? -21.349 1.620 23.878 1.00 98.38 88 VAL A N 1
ATOM 659 C CA . VAL A 1 88 ? -21.063 0.522 24.803 1.00 98.38 88 VAL A CA 1
ATOM 660 C C . VAL A 1 88 ? -22.271 0.318 25.697 1.00 98.38 88 VAL A C 1
ATOM 662 O O . VAL A 1 88 ? -22.819 1.282 26.232 1.00 98.38 88 VAL A O 1
ATOM 665 N N . GLU A 1 89 ? -22.679 -0.935 25.856 1.00 98.31 89 GLU A N 1
ATOM 666 C CA . GLU A 1 89 ? -23.754 -1.315 26.764 1.00 98.31 89 GLU A CA 1
ATOM 667 C C . GLU A 1 89 ? -23.233 -2.215 27.879 1.00 98.31 89 GLU A C 1
ATOM 669 O O . GLU A 1 89 ? -22.459 -3.145 27.651 1.00 98.31 89 GLU A O 1
ATOM 674 N N . GLY A 1 90 ? -23.693 -1.939 29.094 1.00 97.75 90 GLY A N 1
ATOM 675 C CA . GLY A 1 90 ? -23.572 -2.816 30.240 1.00 97.75 90 GLY A CA 1
ATOM 676 C C . GLY A 1 90 ? -24.757 -3.764 30.307 1.00 97.75 90 GLY A C 1
ATOM 677 O O . GLY A 1 90 ? -25.904 -3.346 30.132 1.00 97.75 90 GLY A O 1
ATOM 678 N N . ILE A 1 91 ? -24.476 -5.036 30.571 1.00 97.06 91 ILE A N 1
ATOM 679 C CA . ILE A 1 91 ? -25.484 -6.078 30.760 1.00 97.06 91 ILE A CA 1
ATOM 680 C C . ILE A 1 91 ? -25.487 -6.464 32.226 1.00 97.06 91 ILE A C 1
ATOM 682 O O . ILE A 1 91 ? -24.469 -6.911 32.763 1.00 97.06 91 ILE A O 1
ATOM 686 N N . TYR A 1 92 ? -26.634 -6.312 32.868 1.00 96.44 92 TYR A N 1
ATOM 687 C CA . TYR A 1 92 ? -26.774 -6.497 34.305 1.00 96.44 92 TYR A CA 1
ATOM 688 C C . TYR A 1 92 ? -27.356 -7.870 34.650 1.00 96.44 92 TYR A C 1
ATOM 690 O O . TYR A 1 92 ? -27.910 -8.559 33.793 1.00 96.44 92 TYR A O 1
ATOM 698 N N . SER A 1 93 ? -27.234 -8.282 35.912 1.00 95.31 93 SER A N 1
ATOM 699 C CA . SER A 1 93 ? -27.758 -9.562 36.415 1.00 95.31 93 SER A CA 1
ATOM 700 C C . SER A 1 93 ? -29.271 -9.709 36.225 1.00 95.31 93 SER A C 1
ATOM 702 O O . SER A 1 93 ? -29.760 -10.824 36.065 1.00 95.31 93 SER A O 1
ATOM 704 N N . SER A 1 94 ? -29.997 -8.590 36.168 1.00 93.62 94 SER A N 1
ATOM 705 C CA . SER A 1 94 ? -31.426 -8.520 35.840 1.00 93.62 94 SER A CA 1
ATOM 706 C C . SER A 1 94 ? -31.745 -8.822 34.367 1.00 93.62 94 SER A C 1
ATOM 708 O O . SER A 1 94 ? -32.911 -8.968 34.010 1.00 93.62 94 SER A O 1
ATOM 710 N N . GLY A 1 95 ? -30.733 -8.883 33.496 1.00 91.88 95 GLY A N 1
ATOM 711 C CA . GLY A 1 95 ? -30.885 -8.937 32.040 1.00 91.88 95 GLY A CA 1
ATOM 712 C C . GLY A 1 95 ? -31.087 -7.567 31.382 1.00 91.88 95 GLY A C 1
ATOM 713 O O . GLY A 1 95 ? -31.119 -7.485 30.154 1.00 91.88 95 GLY A O 1
ATOM 714 N N . GLU A 1 96 ? -31.194 -6.492 32.170 1.00 95.44 96 GLU A N 1
ATOM 715 C CA . GLU A 1 96 ? -31.300 -5.124 31.664 1.00 95.44 96 GLU A CA 1
ATOM 716 C C . GLU A 1 96 ? -30.022 -4.707 30.917 1.00 95.44 96 GLU A C 1
ATOM 718 O O . GLU A 1 96 ? -28.906 -5.101 31.278 1.00 95.44 96 GLU A O 1
ATOM 723 N N . ARG A 1 97 ? -30.196 -3.886 29.877 1.00 97.25 97 ARG A N 1
ATOM 724 C CA . ARG A 1 97 ? -29.118 -3.266 29.102 1.00 97.25 97 ARG A CA 1
ATOM 725 C C . ARG A 1 97 ? -29.138 -1.761 29.321 1.00 97.25 97 ARG A C 1
ATOM 727 O O . ARG A 1 97 ? -30.184 -1.138 29.147 1.00 97.25 97 ARG A O 1
ATOM 734 N N . LYS A 1 98 ? -27.992 -1.173 29.665 1.00 97.12 98 LYS A N 1
ATOM 735 C CA . LYS A 1 98 ? -27.842 0.289 29.773 1.00 97.12 98 LYS A CA 1
ATOM 736 C C . LYS A 1 98 ? -26.640 0.754 28.986 1.00 97.12 98 LYS A C 1
ATOM 738 O O . LYS A 1 98 ? -25.587 0.125 29.036 1.00 97.12 98 LYS A O 1
ATOM 743 N N . LYS A 1 99 ? -26.784 1.888 28.307 1.00 97.56 99 LYS A N 1
ATOM 744 C CA . LYS A 1 99 ? -25.651 2.568 27.687 1.00 97.56 99 LYS A CA 1
ATOM 745 C C . LYS A 1 99 ? -24.696 3.051 28.779 1.00 97.56 99 LYS A C 1
ATOM 747 O O . LYS A 1 99 ? -25.134 3.685 29.736 1.00 97.56 99 LYS A O 1
ATOM 752 N N . LEU A 1 100 ? -23.412 2.760 28.609 1.00 97.44 100 LEU A N 1
ATOM 753 C CA . LEU A 1 100 ? -22.345 3.211 29.494 1.00 97.44 100 LEU A CA 1
ATOM 754 C C . LEU A 1 100 ? -21.594 4.376 28.853 1.00 97.44 100 LEU A C 1
ATOM 756 O O . LEU A 1 100 ? -21.383 4.407 27.637 1.00 97.44 100 LEU A O 1
ATOM 760 N N . GLU A 1 101 ? -21.202 5.338 29.680 1.00 96.56 101 GLU A N 1
ATOM 761 C CA . GLU A 1 101 ? -20.314 6.416 29.268 1.00 96.56 101 GLU A CA 1
ATOM 762 C C . GLU A 1 101 ? -18.871 5.903 29.237 1.00 96.56 101 GLU A C 1
ATOM 764 O O . GLU A 1 101 ? -18.423 5.215 30.153 1.00 96.56 101 GLU A O 1
ATOM 769 N N . VAL A 1 102 ? -18.158 6.217 28.158 1.00 97.62 102 VAL A N 1
ATOM 770 C CA . VAL A 1 102 ? -16.753 5.855 27.968 1.00 97.62 102 VAL A CA 1
ATOM 771 C C . VAL A 1 102 ? -15.978 7.139 27.749 1.00 97.62 102 VAL A C 1
ATOM 773 O O . VAL A 1 102 ? -16.315 7.918 26.859 1.00 97.62 102 VAL A O 1
ATOM 776 N N . THR A 1 103 ? -14.925 7.339 28.531 1.00 96.56 103 THR A N 1
ATOM 777 C CA . THR A 1 103 ? -13.963 8.426 28.352 1.00 96.56 103 THR A CA 1
ATOM 778 C C . THR A 1 103 ? -12.598 7.858 27.964 1.00 96.56 103 THR A C 1
ATOM 780 O O . THR A 1 103 ? -12.373 6.645 27.981 1.00 96.56 103 THR A O 1
ATOM 783 N N . ALA A 1 104 ? -11.654 8.734 27.611 1.00 93.62 104 ALA A N 1
ATOM 784 C CA . ALA A 1 104 ? -10.292 8.324 27.271 1.00 93.62 104 ALA A CA 1
ATOM 785 C C . ALA A 1 104 ? -9.580 7.585 28.422 1.00 93.62 104 ALA A C 1
ATOM 787 O O . ALA A 1 104 ? -8.740 6.729 28.161 1.00 93.62 104 ALA A O 1
ATOM 788 N N . GLU A 1 105 ? -9.938 7.865 29.679 1.00 95.69 105 GLU A N 1
ATOM 789 C CA . GLU A 1 105 ? -9.355 7.218 30.863 1.00 95.69 105 GLU A CA 1
ATOM 790 C C . GLU A 1 105 ? -9.729 5.735 30.970 1.00 95.69 105 GLU A C 1
ATOM 792 O O . GLU A 1 105 ? -9.013 4.951 31.591 1.00 95.69 105 GLU A O 1
ATOM 797 N N . ASN A 1 106 ? -10.831 5.328 30.336 1.00 97.19 106 ASN A N 1
ATOM 798 C CA . ASN A 1 106 ? -11.260 3.932 30.300 1.00 97.19 106 ASN A CA 1
ATOM 799 C C . ASN A 1 106 ? -10.530 3.115 29.226 1.00 97.19 106 ASN A C 1
ATOM 801 O O . ASN A 1 106 ? -10.730 1.900 29.158 1.00 97.19 106 ASN A O 1
ATOM 805 N N . LEU A 1 107 ? -9.734 3.756 28.363 1.00 97.56 107 LEU A N 1
ATOM 806 C CA . LEU A 1 107 ? -9.098 3.111 27.222 1.00 97.56 107 LEU A CA 1
ATOM 807 C C . LEU A 1 107 ? -7.650 2.709 27.503 1.00 97.56 107 LEU A C 1
ATOM 809 O O . LEU A 1 107 ? -6.882 3.418 28.145 1.00 97.56 107 LEU A O 1
ATOM 813 N N . SER A 1 108 ? -7.248 1.577 26.931 1.00 97.81 108 SER A N 1
ATOM 814 C CA . SER A 1 108 ? -5.863 1.104 26.932 1.00 97.81 108 SER A CA 1
ATOM 815 C C . SER A 1 108 ? -5.532 0.334 25.649 1.00 97.81 108 SER A C 1
ATOM 817 O O . SER A 1 108 ? -6.421 -0.070 24.897 1.00 97.81 108 SER A O 1
ATOM 819 N N . GLY A 1 109 ? -4.237 0.141 25.380 1.00 97.00 109 GLY A N 1
ATOM 820 C CA . GLY A 1 109 ? -3.745 -0.650 24.242 1.00 97.00 109 GLY A CA 1
ATOM 821 C C . GLY A 1 109 ? -3.627 0.105 22.914 1.00 97.00 109 GLY A C 1
ATOM 822 O O . GLY A 1 109 ? -3.036 -0.420 21.975 1.00 97.00 109 GLY A O 1
ATOM 823 N N . PHE A 1 110 ? -4.122 1.343 22.826 1.00 97.75 110 PHE A N 1
ATOM 824 C CA . PHE A 1 110 ? -3.947 2.170 21.632 1.00 97.75 110 PHE A CA 1
ATOM 825 C C . PHE A 1 110 ? -2.505 2.678 21.495 1.00 97.75 110 PHE A C 1
ATOM 827 O O . PHE A 1 110 ? -1.931 3.218 22.438 1.00 97.75 110 PHE A O 1
ATOM 834 N N . SER A 1 111 ? -1.930 2.523 20.305 1.00 96.69 111 SER A N 1
ATOM 835 C CA . SER A 1 111 ? -0.603 3.014 19.941 1.00 96.69 111 SER A CA 1
ATOM 836 C C . SER A 1 111 ? -0.518 3.163 18.425 1.00 96.69 111 SER A C 1
ATOM 838 O O . SER A 1 111 ? -1.004 2.305 17.690 1.00 96.69 111 SER A O 1
ATOM 840 N N . THR A 1 112 ? 0.123 4.232 17.960 1.00 97.81 112 THR A N 1
ATOM 841 C CA . THR A 1 112 ? 0.371 4.501 16.536 1.00 97.81 112 THR A CA 1
ATOM 842 C C . THR A 1 112 ? 1.823 4.218 16.136 1.00 97.81 112 THR A C 1
ATOM 844 O O . THR A 1 112 ? 2.199 4.473 14.998 1.00 97.81 112 THR A O 1
ATOM 847 N N . GLU A 1 113 ? 2.653 3.660 17.024 1.00 96.50 113 GLU A N 1
ATOM 848 C CA . GLU A 1 113 ? 4.099 3.472 16.792 1.00 96.50 113 GLU A CA 1
ATOM 849 C C . GLU A 1 113 ? 4.431 2.388 15.757 1.00 96.50 113 GLU A C 1
ATOM 851 O O . GLU A 1 113 ? 5.544 2.333 15.234 1.00 96.50 113 GLU A O 1
ATOM 856 N N . LYS A 1 114 ? 3.473 1.507 15.453 1.00 95.44 114 LYS A N 1
ATOM 857 C CA . LYS A 1 114 ? 3.648 0.408 14.504 1.00 95.44 114 LYS A CA 1
ATOM 858 C C . LYS A 1 114 ? 2.399 0.225 13.651 1.00 95.44 114 LYS A C 1
ATOM 860 O O . LYS A 1 114 ? 1.291 0.204 14.179 1.00 95.44 114 LYS A O 1
ATOM 865 N N . ALA A 1 115 ? 2.591 0.023 12.349 1.00 96.38 115 ALA A N 1
ATOM 866 C CA . ALA A 1 115 ? 1.512 -0.327 11.434 1.00 96.38 115 ALA A CA 1
ATOM 867 C C . ALA A 1 115 ? 0.960 -1.723 11.760 1.00 96.38 115 ALA A C 1
ATOM 869 O O . ALA A 1 115 ? 1.719 -2.673 11.986 1.00 96.38 115 ALA A O 1
ATOM 870 N N . VAL A 1 116 ? -0.365 -1.844 11.816 1.00 96.06 116 VAL A N 1
ATOM 871 C CA . VAL A 1 116 ? -1.064 -3.071 12.212 1.00 96.06 116 VAL A CA 1
ATOM 872 C C . VAL A 1 116 ? -2.513 -3.043 11.721 1.00 96.06 116 VAL A C 1
ATOM 874 O O . VAL A 1 116 ? -3.222 -2.058 11.897 1.00 96.06 116 VAL A O 1
ATOM 877 N N . GLU A 1 117 ? -2.971 -4.141 11.116 1.00 95.12 117 GLU A N 1
ATOM 878 C CA . GLU A 1 117 ? -4.332 -4.249 10.559 1.00 95.12 117 GLU A CA 1
ATOM 879 C C . GLU A 1 117 ? -5.421 -4.351 11.638 1.00 95.12 117 GLU A C 1
ATOM 881 O O . GLU A 1 117 ? -6.549 -3.914 11.426 1.00 95.12 117 GLU A O 1
ATOM 886 N N . GLN A 1 118 ? -5.094 -4.945 12.790 1.00 96.75 118 GLN A N 1
ATOM 887 C CA . GLN A 1 118 ? -6.023 -5.176 13.897 1.00 96.75 118 GLN A CA 1
ATOM 888 C C . GLN A 1 118 ? -5.326 -4.918 15.235 1.00 96.75 118 GLN A C 1
ATOM 890 O O . GLN A 1 118 ? -4.693 -5.806 15.806 1.00 96.75 118 GLN A O 1
ATOM 895 N N . LEU A 1 119 ? -5.426 -3.686 15.726 1.00 97.88 119 LEU A N 1
ATOM 896 C CA . LEU A 1 119 ? -5.004 -3.301 17.067 1.00 97.88 119 LEU A CA 1
ATOM 897 C C . LEU A 1 119 ? -6.223 -3.286 17.999 1.00 97.88 119 LEU A C 1
ATOM 899 O O . LEU A 1 119 ? -7.122 -2.465 17.792 1.00 97.88 119 LEU A O 1
ATOM 903 N N . PRO A 1 120 ? -6.277 -4.152 19.025 1.00 98.12 120 PRO A N 1
ATOM 904 C CA . PRO A 1 120 ? -7.348 -4.109 20.009 1.00 98.12 120 PRO A CA 1
ATOM 905 C C . PRO A 1 120 ? -7.177 -2.904 20.938 1.00 98.12 120 PRO A C 1
ATOM 907 O O . PRO A 1 120 ? -6.206 -2.812 21.688 1.00 98.12 120 PRO A O 1
ATOM 910 N N . VAL A 1 121 ? -8.160 -2.008 20.933 1.00 98.38 121 VAL A N 1
ATOM 911 C CA . VAL A 1 121 ? -8.305 -0.956 21.943 1.00 98.38 121 VAL A CA 1
ATOM 912 C C . VAL A 1 121 ? -9.281 -1.457 22.994 1.00 98.38 121 VAL A C 1
ATOM 914 O O . VAL A 1 121 ? -10.424 -1.790 22.678 1.00 98.38 121 VAL A O 1
ATOM 917 N N . THR A 1 122 ? -8.820 -1.551 24.238 1.00 98.44 122 THR A N 1
ATOM 918 C CA . THR A 1 122 ? -9.581 -2.150 25.341 1.00 98.44 122 THR A CA 1
ATOM 919 C C . THR A 1 122 ? -10.237 -1.071 26.181 1.00 98.44 122 THR A C 1
ATOM 921 O O . THR A 1 122 ? -9.559 -0.172 26.674 1.00 98.44 122 THR A O 1
ATOM 924 N N . ILE A 1 123 ? -11.546 -1.199 26.367 1.00 98.44 123 ILE A N 1
ATOM 925 C CA . ILE A 1 123 ? -12.372 -0.408 27.275 1.00 98.44 123 ILE A CA 1
ATOM 926 C C . ILE A 1 123 ? -12.459 -1.167 28.597 1.00 98.44 123 ILE A C 1
ATOM 928 O O . ILE A 1 123 ? -12.807 -2.346 28.591 1.00 98.44 123 ILE A O 1
ATOM 932 N N . SER A 1 124 ? -12.163 -0.504 29.714 1.00 97.94 124 SER A N 1
ATOM 933 C CA . SER A 1 124 ? -12.304 -1.057 31.067 1.00 97.94 124 SER A CA 1
ATOM 934 C C . SER A 1 124 ? -13.284 -0.223 31.897 1.00 97.94 124 SER A C 1
ATOM 936 O O . SER A 1 124 ? -13.046 0.962 32.129 1.00 97.94 124 SER A O 1
ATOM 938 N N . LEU A 1 125 ? -14.373 -0.848 32.355 1.00 96.06 125 LEU A N 1
ATOM 939 C CA . LEU A 1 125 ? -15.412 -0.247 33.202 1.00 96.06 125 LEU A CA 1
ATOM 940 C C . LEU A 1 125 ? -15.814 -1.248 34.289 1.00 96.06 125 LEU A C 1
ATOM 942 O O . LEU A 1 125 ? -16.165 -2.375 33.956 1.00 96.06 125 LEU A O 1
ATOM 946 N N . GLU A 1 126 ? -15.766 -0.852 35.566 1.00 92.44 126 GLU A N 1
ATOM 947 C CA . GLU A 1 126 ? -16.173 -1.699 36.709 1.00 92.44 126 GLU A CA 1
ATOM 948 C C . GLU A 1 126 ? -15.596 -3.135 36.644 1.00 92.44 126 GLU A C 1
ATOM 950 O O . GLU A 1 126 ? -16.314 -4.127 36.758 1.00 92.44 126 GLU A O 1
ATOM 955 N N . GLU A 1 127 ? -14.288 -3.255 36.383 1.00 93.00 127 GLU A N 1
ATOM 956 C CA . GLU A 1 127 ? -13.559 -4.532 36.209 1.00 93.00 127 GLU A CA 1
ATOM 957 C C . GLU A 1 127 ? -13.983 -5.385 34.997 1.00 93.00 127 GLU A C 1
ATOM 959 O O . GLU A 1 127 ? -13.460 -6.480 34.778 1.00 93.00 127 GLU A O 1
ATOM 964 N N . LYS A 1 128 ? -14.908 -4.897 34.168 1.00 97.25 128 LYS A N 1
ATOM 965 C CA . LYS A 1 128 ? -15.308 -5.531 32.911 1.00 97.25 128 LYS A CA 1
ATOM 966 C C . LYS A 1 128 ? -14.539 -4.930 31.751 1.00 97.25 128 LYS A C 1
ATOM 968 O O . LYS A 1 128 ? -14.223 -3.742 31.743 1.00 97.25 128 LYS A O 1
ATOM 973 N N . GLN A 1 129 ? -14.271 -5.768 30.755 1.00 97.81 129 GLN A N 1
ATOM 974 C CA . GLN A 1 129 ? -13.550 -5.371 29.557 1.00 97.81 129 GLN A CA 1
ATOM 975 C C . GLN A 1 129 ? -14.301 -5.759 28.293 1.00 97.81 129 GLN A C 1
ATOM 977 O O . GLN A 1 129 ? -14.916 -6.821 28.214 1.00 97.81 129 GLN A O 1
ATOM 982 N N . ALA A 1 130 ? -14.196 -4.892 27.297 1.00 98.12 130 ALA A N 1
ATOM 983 C CA . ALA A 1 130 ? -14.513 -5.179 25.909 1.00 98.12 130 ALA A CA 1
ATOM 984 C C . ALA A 1 130 ? -13.510 -4.439 25.025 1.00 98.12 130 ALA A C 1
ATOM 986 O O . ALA A 1 130 ? -12.871 -3.483 25.466 1.00 98.12 130 ALA A O 1
ATOM 987 N N . SER A 1 131 ? -13.379 -4.859 23.773 1.00 98.00 131 SER A N 1
ATOM 988 C CA . SER A 1 131 ? -12.445 -4.232 22.844 1.00 98.00 131 SER A CA 1
ATOM 989 C C . SER A 1 131 ? -13.111 -3.950 21.510 1.00 98.00 131 SER A C 1
ATOM 991 O O . SER A 1 131 ? -14.004 -4.676 21.075 1.00 98.00 131 SER A O 1
ATOM 993 N N . PHE A 1 132 ? -12.626 -2.916 20.838 1.00 98.00 132 PHE A N 1
ATOM 994 C CA . PHE A 1 132 ? -12.856 -2.696 19.417 1.00 98.00 132 PHE A CA 1
ATOM 995 C C . PHE A 1 132 ? -11.513 -2.669 18.691 1.00 98.00 132 PHE A C 1
ATOM 997 O O . PHE A 1 132 ? -10.465 -2.466 19.304 1.00 98.00 132 PHE A O 1
ATOM 1004 N N . MET A 1 133 ? -11.544 -2.910 17.384 1.00 97.94 133 MET A N 1
ATOM 1005 C CA . MET A 1 133 ? -10.336 -2.968 16.568 1.00 97.94 133 MET A CA 1
ATOM 1006 C C . MET A 1 133 ? -10.123 -1.649 15.839 1.00 97.94 133 MET A C 1
ATOM 1008 O O . MET A 1 133 ? -11.057 -1.095 15.256 1.00 97.94 133 MET A O 1
ATOM 1012 N N . VAL A 1 134 ? -8.879 -1.182 15.836 1.00 97.94 134 VAL A N 1
ATOM 1013 C CA . VAL A 1 134 ? -8.417 -0.093 14.974 1.00 97.94 134 VAL A CA 1
ATOM 1014 C C . VAL A 1 134 ? -7.309 -0.589 14.049 1.00 97.94 134 VAL A C 1
ATOM 1016 O O . VAL A 1 134 ? -6.607 -1.549 14.362 1.00 97.94 134 VAL A O 1
ATOM 1019 N N . LYS A 1 135 ? -7.150 0.071 12.908 1.00 97.88 135 LYS A N 1
ATOM 1020 C CA . LYS A 1 135 ? -6.103 -0.165 11.919 1.00 97.88 135 LYS A CA 1
ATOM 1021 C C . LYS A 1 135 ? -5.109 0.994 11.962 1.00 97.88 135 LYS A C 1
ATOM 1023 O O . LYS A 1 135 ? -5.510 2.155 11.897 1.00 97.88 135 LYS A O 1
ATOM 1028 N N . ILE A 1 136 ? -3.821 0.686 12.055 1.00 98.31 136 ILE A N 1
ATOM 1029 C CA . ILE A 1 136 ? -2.735 1.661 11.934 1.00 98.31 136 ILE A CA 1
ATOM 1030 C C . ILE A 1 136 ? -2.084 1.461 10.568 1.00 98.31 136 ILE A C 1
ATOM 1032 O O . ILE A 1 136 ? -1.525 0.394 10.310 1.00 98.31 136 ILE A O 1
ATOM 1036 N N . ILE A 1 137 ? -2.164 2.468 9.701 1.00 97.75 137 ILE A N 1
ATOM 1037 C CA . ILE A 1 137 ? -1.612 2.425 8.341 1.00 97.75 137 ILE A CA 1
ATOM 1038 C C . ILE A 1 137 ? -0.345 3.258 8.223 1.00 97.75 137 ILE A C 1
ATOM 1040 O O . ILE A 1 137 ? -0.222 4.322 8.823 1.00 97.75 137 ILE A O 1
ATOM 1044 N N . ASP A 1 138 ? 0.584 2.800 7.397 1.00 97.69 138 ASP A N 1
ATOM 1045 C CA . ASP A 1 138 ? 1.823 3.495 7.061 1.00 97.69 138 ASP A CA 1
ATOM 1046 C C . ASP A 1 138 ? 1.771 4.117 5.661 1.00 97.69 138 ASP A C 1
ATOM 1048 O O . ASP A 1 138 ? 2.791 4.233 4.988 1.00 97.69 138 ASP A O 1
ATOM 1052 N N . TYR A 1 139 ? 0.585 4.506 5.200 1.00 97.25 139 TYR A N 1
ATOM 1053 C CA . TYR A 1 139 ? 0.384 5.054 3.867 1.00 97.25 139 TYR A CA 1
ATOM 1054 C C . TYR A 1 139 ? -0.741 6.081 3.830 1.00 97.25 139 TYR A C 1
ATOM 1056 O O . TYR A 1 139 ? -1.633 6.084 4.677 1.00 97.25 139 TYR A O 1
ATOM 1064 N N . VAL A 1 140 ? -0.723 6.917 2.795 1.00 97.06 140 VAL A N 1
ATOM 1065 C CA . VAL A 1 140 ? -1.806 7.844 2.465 1.00 97.06 140 VAL A CA 1
ATOM 1066 C C . VAL A 1 140 ? -2.287 7.546 1.051 1.00 97.06 140 VAL A C 1
ATOM 1068 O O . VAL A 1 140 ? -1.517 7.634 0.094 1.00 97.06 140 VAL A O 1
ATOM 1071 N N . VAL A 1 141 ? -3.566 7.183 0.929 1.00 97.56 141 VAL A N 1
ATOM 1072 C CA . VAL A 1 141 ? -4.244 6.978 -0.355 1.00 97.56 141 VAL A CA 1
ATOM 1073 C C . VAL A 1 141 ? -5.390 7.977 -0.476 1.00 97.56 141 VAL A C 1
ATOM 1075 O O . VAL A 1 141 ? -6.306 7.963 0.343 1.00 97.56 141 VAL A O 1
ATOM 1078 N N . THR A 1 142 ? -5.355 8.804 -1.519 1.00 96.44 142 THR A N 1
ATOM 1079 C CA . THR A 1 142 ? -6.406 9.782 -1.842 1.00 96.44 142 THR A CA 1
ATOM 1080 C C . THR A 1 142 ? -6.960 9.455 -3.221 1.00 96.44 142 THR A C 1
ATOM 1082 O O . THR A 1 142 ? -6.198 9.377 -4.180 1.00 96.44 142 THR A O 1
ATOM 1085 N N . ASP A 1 143 ? -8.267 9.202 -3.324 1.00 96.00 143 ASP A N 1
ATOM 1086 C CA . ASP A 1 143 ? -8.943 8.843 -4.584 1.00 96.00 143 ASP A CA 1
ATOM 1087 C C . ASP A 1 143 ? -8.281 7.674 -5.348 1.00 96.00 143 ASP A C 1
ATOM 1089 O O . ASP A 1 143 ? -8.243 7.627 -6.577 1.00 96.00 143 ASP A O 1
ATOM 1093 N N . GLY A 1 144 ? -7.744 6.698 -4.605 1.00 97.25 144 GLY A N 1
ATOM 1094 C CA . GLY A 1 144 ? -7.029 5.543 -5.158 1.00 97.25 144 GLY A CA 1
ATOM 1095 C C . GLY A 1 144 ? -5.576 5.826 -5.558 1.00 97.25 144 GLY A C 1
ATOM 1096 O O . GLY A 1 144 ? -4.910 4.937 -6.084 1.00 97.25 144 GLY A O 1
ATOM 1097 N N . VAL A 1 145 ? -5.055 7.024 -5.305 1.00 98.44 145 VAL A N 1
ATOM 1098 C CA . VAL A 1 145 ? -3.649 7.373 -5.530 1.00 98.44 145 VAL A CA 1
ATOM 1099 C C . VAL A 1 145 ? -2.878 7.221 -4.225 1.00 98.44 145 VAL A C 1
ATOM 1101 O O . VAL A 1 145 ? -3.160 7.931 -3.264 1.00 98.44 145 VAL A O 1
ATOM 1104 N N . LEU A 1 146 ? -1.892 6.322 -4.186 1.00 98.44 146 LEU A N 1
ATOM 1105 C CA . LEU A 1 146 ? -0.910 6.260 -3.105 1.00 98.44 146 LEU A CA 1
ATOM 1106 C C . LEU A 1 146 ? 0.033 7.455 -3.237 1.00 98.44 146 LEU A C 1
ATOM 1108 O O . LEU A 1 146 ? 0.867 7.481 -4.144 1.00 98.44 146 LEU A O 1
ATOM 1112 N N . THR A 1 147 ? -0.120 8.429 -2.343 1.00 96.50 147 THR A N 1
ATOM 1113 C CA . THR A 1 147 ? 0.631 9.691 -2.363 1.00 96.50 147 THR A CA 1
ATOM 1114 C C . THR A 1 147 ? 1.843 9.674 -1.446 1.00 96.50 147 THR A C 1
ATOM 1116 O O . THR A 1 147 ? 2.821 10.372 -1.697 1.00 96.50 147 THR A O 1
ATOM 1119 N N . GLU A 1 148 ? 1.784 8.891 -0.370 1.00 95.25 148 GLU A N 1
ATOM 1120 C CA . GLU A 1 148 ? 2.852 8.838 0.620 1.00 95.25 148 GLU A CA 1
ATOM 1121 C C . GLU A 1 148 ? 2.926 7.468 1.292 1.00 95.25 148 GLU A C 1
ATOM 1123 O O . GLU A 1 148 ? 1.904 6.861 1.609 1.00 95.25 148 GLU A O 1
ATOM 1128 N N . VAL A 1 149 ? 4.155 7.019 1.543 1.00 97.44 149 VAL A N 1
ATOM 1129 C CA . VAL A 1 149 ? 4.479 5.876 2.399 1.00 97.44 149 VAL A CA 1
ATOM 1130 C C . VAL A 1 149 ? 5.206 6.402 3.634 1.00 97.44 149 VAL A C 1
ATOM 1132 O O . VAL A 1 149 ? 6.244 7.044 3.503 1.00 97.44 149 VAL A O 1
ATOM 1135 N N . LEU A 1 150 ? 4.660 6.177 4.824 1.00 96.25 150 LEU A N 1
ATOM 1136 C CA . LEU A 1 150 ? 5.148 6.686 6.108 1.00 96.25 150 LEU A CA 1
ATOM 1137 C C . LEU A 1 150 ? 6.253 5.808 6.706 1.00 96.25 150 LEU A C 1
ATOM 1139 O O . LEU A 1 150 ? 7.176 6.338 7.323 1.00 96.25 150 LEU A O 1
ATOM 1143 N N . GLU A 1 151 ? 6.194 4.488 6.508 1.00 96.06 151 GLU A N 1
ATOM 1144 C CA . GLU A 1 151 ? 7.312 3.604 6.842 1.00 96.06 151 GLU A CA 1
ATOM 1145 C C . GLU A 1 151 ? 8.389 3.751 5.767 1.00 96.06 151 GLU A C 1
ATOM 1147 O O . GLU A 1 151 ? 8.154 3.497 4.590 1.00 96.06 151 GLU A O 1
ATOM 1152 N N . LYS A 1 152 ? 9.578 4.220 6.142 1.00 95.56 152 LYS A N 1
ATOM 1153 C CA . LYS A 1 152 ? 10.607 4.567 5.151 1.00 95.56 152 LYS A CA 1
ATOM 1154 C C . LYS A 1 152 ? 11.592 3.437 4.912 1.00 95.56 152 LYS A C 1
ATOM 1156 O O . LYS A 1 152 ? 12.390 3.552 3.987 1.00 95.56 152 LYS A O 1
ATOM 1161 N N . GLN A 1 153 ? 11.572 2.370 5.709 1.00 96.50 153 GLN A N 1
ATOM 1162 C CA . GLN A 1 153 ? 12.549 1.294 5.578 1.00 96.50 153 GLN A CA 1
ATOM 1163 C C . GLN A 1 153 ? 12.033 -0.068 6.046 1.00 96.50 153 GLN A C 1
ATOM 1165 O O . GLN A 1 153 ? 11.182 -0.162 6.925 1.00 96.50 153 GLN A O 1
ATOM 1170 N N . GLY A 1 154 ? 12.595 -1.141 5.493 1.00 96.50 154 GLY A N 1
ATOM 1171 C CA . GLY A 1 154 ? 12.278 -2.506 5.911 1.00 96.50 154 GLY A CA 1
ATOM 1172 C C . GLY A 1 154 ? 12.704 -3.562 4.897 1.00 96.50 154 GLY A C 1
ATOM 1173 O O . GLY A 1 154 ? 13.229 -3.258 3.831 1.00 96.50 154 GLY A O 1
ATOM 1174 N N . GLU A 1 155 ? 12.460 -4.831 5.208 1.00 97.31 155 GLU A N 1
ATOM 1175 C CA . GLU A 1 155 ? 12.775 -5.920 4.275 1.00 97.31 155 GLU A CA 1
ATOM 1176 C C . GLU A 1 155 ? 11.745 -6.010 3.144 1.00 97.31 155 GLU A C 1
ATOM 1178 O O . GLU A 1 155 ? 12.097 -6.069 1.968 1.00 97.31 155 GLU A O 1
ATOM 1183 N N . VAL A 1 156 ? 10.454 -5.997 3.486 1.00 98.06 156 VAL A N 1
ATOM 1184 C CA . VAL A 1 156 ? 9.365 -6.151 2.518 1.00 98.06 156 VAL A CA 1
ATOM 1185 C C . VAL A 1 156 ? 8.301 -5.097 2.770 1.00 98.06 156 VAL A C 1
ATOM 1187 O O . VAL A 1 156 ? 7.700 -5.076 3.841 1.00 98.06 156 VAL A O 1
ATOM 1190 N N . TYR A 1 157 ? 8.013 -4.288 1.755 1.00 98.00 157 TYR A N 1
ATOM 1191 C CA . TYR A 1 157 ? 6.843 -3.418 1.737 1.00 98.00 157 TYR A CA 1
ATOM 1192 C C . TYR A 1 157 ? 5.743 -4.018 0.867 1.00 98.00 157 TYR A C 1
ATOM 1194 O O . TYR A 1 157 ? 6.000 -4.501 -0.240 1.00 98.00 157 TYR A O 1
ATOM 1202 N N . ARG A 1 158 ? 4.504 -3.986 1.357 1.00 97.81 158 ARG A N 1
ATOM 1203 C CA . ARG A 1 158 ? 3.322 -4.420 0.607 1.00 97.81 158 ARG A CA 1
ATOM 1204 C C . ARG A 1 158 ? 2.475 -3.198 0.312 1.00 97.81 158 ARG A C 1
ATOM 1206 O O . ARG A 1 158 ? 1.950 -2.584 1.230 1.00 97.81 158 ARG A O 1
ATOM 1213 N N . VAL A 1 159 ? 2.349 -2.861 -0.965 1.00 98.06 159 VAL A N 1
ATOM 1214 C CA . VAL A 1 159 ? 1.505 -1.746 -1.396 1.00 98.06 159 VAL A CA 1
ATOM 1215 C C . VAL A 1 159 ? 0.048 -2.074 -1.054 1.00 98.06 159 VAL A C 1
ATOM 1217 O O . VAL A 1 159 ? -0.386 -3.186 -1.373 1.00 98.06 159 VAL A O 1
ATOM 1220 N N . PRO A 1 160 ? -0.707 -1.158 -0.428 1.00 96.19 160 PRO A N 1
ATOM 1221 C CA . PRO A 1 160 ? -2.093 -1.401 -0.028 1.00 96.19 160 PRO A CA 1
ATOM 1222 C C . PRO A 1 160 ? -3.000 -1.726 -1.221 1.00 96.19 160 PRO A C 1
ATOM 1224 O O . PRO A 1 160 ? -2.819 -1.188 -2.314 1.00 96.19 160 PRO A O 1
ATOM 1227 N N . ALA A 1 161 ? -3.989 -2.599 -1.014 1.00 94.44 161 ALA A N 1
ATOM 1228 C CA . ALA A 1 161 ? -4.937 -3.015 -2.057 1.00 94.44 161 ALA A CA 1
ATOM 1229 C C . ALA A 1 161 ? -5.876 -1.878 -2.497 1.00 94.44 161 ALA A C 1
ATOM 1231 O O . ALA A 1 161 ? -6.477 -1.927 -3.566 1.00 94.44 161 ALA A O 1
ATOM 1232 N N . GLU A 1 162 ? -5.990 -0.842 -1.672 1.00 95.81 162 GLU A N 1
ATOM 1233 C CA . GLU A 1 162 ? -6.747 0.372 -1.943 1.00 95.81 162 GLU A CA 1
ATOM 1234 C C . GLU A 1 162 ? -6.052 1.279 -2.979 1.00 95.81 162 GLU A C 1
ATOM 1236 O O . GLU A 1 162 ? -6.699 2.153 -3.562 1.00 95.81 162 GLU A O 1
ATOM 1241 N N . ALA A 1 163 ? -4.753 1.079 -3.239 1.00 98.25 163 ALA A N 1
ATOM 1242 C CA . ALA A 1 163 ? -4.013 1.842 -4.235 1.00 98.25 163 ALA A CA 1
ATOM 1243 C C . ALA A 1 163 ? -4.282 1.325 -5.658 1.00 98.25 163 ALA A C 1
ATOM 1245 O O . ALA A 1 163 ? -4.094 0.153 -5.972 1.00 98.25 163 ALA A O 1
ATOM 1246 N N . LYS A 1 164 ? -4.656 2.244 -6.546 1.00 98.50 164 LYS A N 1
ATOM 1247 C CA . LYS A 1 164 ? -4.765 2.047 -7.999 1.00 98.50 164 LYS A CA 1
ATOM 1248 C C . LYS A 1 164 ? -3.617 2.705 -8.752 1.00 98.50 164 LYS A C 1
ATOM 1250 O O . LYS A 1 164 ? -3.188 2.198 -9.785 1.00 98.50 164 LYS A O 1
ATOM 1255 N N . VAL A 1 165 ? -3.123 3.828 -8.242 1.00 98.75 165 VAL A N 1
ATOM 1256 C CA . VAL A 1 165 ? -2.063 4.623 -8.864 1.00 98.75 165 VAL A CA 1
ATOM 1257 C C . VAL A 1 165 ? -0.970 4.882 -7.841 1.00 98.75 165 VAL A C 1
ATOM 1259 O O . VAL A 1 165 ? -1.259 5.192 -6.688 1.00 98.75 165 VAL A O 1
ATOM 1262 N N . ILE A 1 166 ? 0.284 4.781 -8.264 1.00 98.75 166 ILE A N 1
ATOM 1263 C CA . ILE A 1 166 ? 1.439 5.190 -7.463 1.00 98.75 166 ILE A CA 1
ATOM 1264 C C . ILE A 1 166 ? 1.859 6.577 -7.916 1.00 98.75 166 ILE A C 1
ATOM 1266 O O . ILE A 1 166 ? 2.248 6.732 -9.075 1.00 98.75 166 ILE A O 1
ATOM 1270 N N . SER A 1 167 ? 1.773 7.569 -7.028 1.00 98.31 167 SER A N 1
ATOM 1271 C CA . SER A 1 167 ? 2.095 8.955 -7.372 1.00 98.31 167 SER A CA 1
ATOM 1272 C C . SER A 1 167 ? 3.584 9.141 -7.692 1.00 98.31 167 SER A C 1
ATOM 1274 O O . SER A 1 167 ? 4.420 8.292 -7.347 1.00 98.31 167 SER A O 1
ATOM 1276 N N . PRO A 1 168 ? 3.968 10.287 -8.284 1.00 97.56 168 PRO A N 1
ATOM 1277 C CA . PRO A 1 168 ? 5.367 10.611 -8.473 1.00 97.56 168 PRO A CA 1
ATOM 1278 C C . PRO A 1 168 ? 6.069 10.648 -7.123 1.00 97.56 168 PRO A C 1
ATOM 1280 O O . PRO A 1 168 ? 5.511 11.127 -6.134 1.00 97.56 168 PRO A O 1
ATOM 1283 N N . THR A 1 169 ? 7.302 10.151 -7.085 1.00 91.56 169 THR A N 1
ATOM 1284 C CA . THR A 1 169 ? 8.183 10.155 -5.907 1.00 91.56 169 THR A CA 1
ATOM 1285 C C . THR A 1 169 ? 7.684 9.411 -4.659 1.00 91.56 169 THR A C 1
ATOM 1287 O O . THR A 1 169 ? 8.418 9.416 -3.667 1.00 91.56 169 THR A O 1
ATOM 1290 N N . ALA A 1 170 ? 6.529 8.723 -4.700 1.00 94.94 170 ALA A N 1
ATOM 1291 C CA . ALA A 1 170 ? 5.926 8.035 -3.547 1.00 94.94 170 ALA A CA 1
ATOM 1292 C C . ALA A 1 170 ? 6.910 7.101 -2.821 1.00 94.94 170 ALA A C 1
ATOM 1294 O O . ALA A 1 170 ? 6.892 7.004 -1.595 1.00 94.94 170 ALA A O 1
ATOM 1295 N N . PHE A 1 171 ? 7.819 6.473 -3.575 1.00 97.25 171 PHE A N 1
ATOM 1296 C CA . PHE A 1 171 ? 8.852 5.582 -3.054 1.00 97.25 171 PHE A CA 1
ATOM 1297 C C . PHE A 1 171 ? 10.273 6.153 -3.145 1.00 97.25 171 PHE A C 1
ATOM 1299 O O . PHE A 1 171 ? 11.217 5.477 -2.757 1.00 97.25 171 PHE A O 1
ATOM 1306 N N . SER A 1 172 ? 10.485 7.384 -3.612 1.00 89.56 172 SER A N 1
ATOM 1307 C CA . SER A 1 172 ? 11.839 7.930 -3.849 1.00 89.56 172 SER A CA 1
ATOM 1308 C C . SER A 1 172 ? 12.735 7.967 -2.599 1.00 89.56 172 SER A C 1
ATOM 1310 O O . SER A 1 172 ? 13.949 7.815 -2.704 1.00 89.56 172 SER A O 1
ATOM 1312 N N . THR A 1 173 ? 12.140 8.128 -1.414 1.00 92.75 173 THR A N 1
ATOM 1313 C CA . THR A 1 173 ? 12.839 8.184 -0.115 1.00 92.75 173 THR A CA 1
ATOM 1314 C C . THR A 1 173 ? 12.762 6.879 0.678 1.00 92.75 173 THR A C 1
ATOM 1316 O O . THR A 1 173 ? 13.273 6.810 1.793 1.00 92.75 173 THR A O 1
ATOM 1319 N N . CYS A 1 174 ? 12.123 5.847 0.122 1.00 96.69 174 CYS A N 1
ATOM 1320 C CA . CYS A 1 174 ? 11.937 4.566 0.793 1.00 96.69 174 CYS A CA 1
ATOM 1321 C C . CYS A 1 174 ? 13.131 3.630 0.566 1.00 96.69 174 CYS A C 1
ATOM 1323 O O . CYS A 1 174 ? 13.697 3.573 -0.524 1.00 96.69 174 CYS A O 1
ATOM 1325 N N . VAL A 1 175 ? 13.469 2.830 1.572 1.00 97.38 175 VAL A N 1
ATOM 1326 C CA . VAL A 1 175 ? 14.573 1.867 1.561 1.00 97.38 175 VAL A CA 1
ATOM 1327 C C . VAL A 1 175 ? 14.028 0.492 1.929 1.00 97.38 175 VAL A C 1
ATOM 1329 O O . VAL A 1 175 ? 14.121 0.042 3.070 1.00 97.38 175 VAL A O 1
ATOM 1332 N N . PHE A 1 176 ? 13.433 -0.166 0.938 1.00 98.12 176 PHE A N 1
ATOM 1333 C CA . PHE A 1 176 ? 12.931 -1.528 1.074 1.00 98.12 176 PHE A CA 1
ATOM 1334 C C . PHE A 1 176 ? 13.736 -2.490 0.218 1.00 98.12 176 PHE A C 1
ATOM 1336 O O . PHE A 1 176 ? 14.042 -2.175 -0.929 1.00 98.12 176 PHE A O 1
ATOM 1343 N N . ASP A 1 177 ? 14.034 -3.680 0.736 1.00 98.06 177 ASP A N 1
ATOM 1344 C CA . ASP A 1 177 ? 14.688 -4.715 -0.070 1.00 98.06 177 ASP A CA 1
ATOM 1345 C C . ASP A 1 177 ? 13.743 -5.253 -1.153 1.00 98.06 177 ASP A C 1
ATOM 1347 O O . ASP A 1 177 ? 14.152 -5.448 -2.302 1.00 98.06 177 ASP A O 1
ATOM 1351 N N . LYS A 1 178 ? 12.466 -5.436 -0.806 1.00 98.56 178 LYS A N 1
ATOM 1352 C CA . LYS A 1 178 ? 11.425 -5.957 -1.689 1.00 98.56 178 LYS A CA 1
ATOM 1353 C C . LYS A 1 178 ? 10.149 -5.132 -1.608 1.00 98.56 178 LYS A C 1
ATOM 1355 O O . LYS A 1 178 ? 9.675 -4.815 -0.520 1.00 98.56 178 LYS A O 1
ATOM 1360 N N . ILE A 1 179 ? 9.538 -4.870 -2.759 1.00 98.50 179 ILE A N 1
ATOM 1361 C CA . ILE A 1 179 ? 8.233 -4.209 -2.846 1.00 98.50 179 ILE A CA 1
ATOM 1362 C C . ILE A 1 179 ? 7.256 -5.124 -3.575 1.00 98.50 179 ILE A C 1
ATOM 1364 O O . ILE A 1 179 ? 7.518 -5.595 -4.682 1.00 98.50 179 ILE A O 1
ATOM 1368 N N . VAL A 1 180 ? 6.127 -5.407 -2.931 1.00 98.56 180 VAL A N 1
ATOM 1369 C CA . VAL A 1 180 ? 5.071 -6.269 -3.460 1.00 98.56 180 VAL A CA 1
ATOM 1370 C C . VAL A 1 180 ? 3.841 -5.423 -3.722 1.00 98.56 180 VAL A C 1
ATOM 1372 O O . VAL A 1 180 ? 3.219 -4.920 -2.788 1.00 98.56 180 VAL A O 1
ATOM 1375 N N . PHE A 1 181 ? 3.485 -5.278 -4.992 1.00 98.44 181 PHE A N 1
ATOM 1376 C CA . PHE A 1 181 ? 2.258 -4.602 -5.370 1.00 98.44 181 PHE A CA 1
ATOM 1377 C C . PHE A 1 181 ? 1.047 -5.502 -5.136 1.00 98.44 181 PHE A C 1
ATOM 1379 O O . PHE A 1 181 ? 1.058 -6.678 -5.502 1.00 98.44 181 PHE A O 1
ATOM 1386 N N . SER A 1 182 ? -0.006 -4.937 -4.549 1.00 96.94 182 SER A N 1
ATOM 1387 C CA . SER A 1 182 ? -1.309 -5.597 -4.506 1.00 96.94 182 SER A CA 1
ATOM 1388 C C . SER A 1 182 ? -1.978 -5.564 -5.881 1.00 96.94 182 SER A C 1
ATOM 1390 O O . SER A 1 182 ? -1.769 -4.643 -6.675 1.00 96.94 182 SER A O 1
ATOM 1392 N N . GLU A 1 183 ? -2.799 -6.576 -6.164 1.00 97.12 183 GLU A N 1
ATOM 1393 C CA . GLU A 1 183 ? -3.681 -6.552 -7.333 1.00 97.12 183 GLU A CA 1
ATOM 1394 C C . GLU A 1 183 ? -4.643 -5.361 -7.234 1.00 97.12 183 GLU A C 1
ATOM 1396 O O . GLU A 1 183 ? -5.158 -5.063 -6.159 1.00 97.12 183 GLU A O 1
ATOM 1401 N N . GLY A 1 184 ? -4.876 -4.682 -8.357 1.00 97.12 184 GLY A N 1
ATOM 1402 C CA . GLY A 1 184 ? -5.652 -3.440 -8.423 1.00 97.12 184 GLY A CA 1
ATOM 1403 C C . GLY A 1 184 ? -4.811 -2.205 -8.748 1.00 97.12 184 GLY A C 1
ATOM 1404 O O . GLY A 1 184 ? -5.355 -1.247 -9.290 1.00 97.12 184 GLY A O 1
ATOM 1405 N N . VAL A 1 185 ? -3.491 -2.243 -8.526 1.00 98.69 185 VAL A N 1
ATOM 1406 C CA . VAL A 1 185 ? -2.584 -1.182 -8.990 1.00 98.69 185 VAL A CA 1
ATOM 1407 C C . VAL A 1 185 ? -2.484 -1.241 -10.516 1.00 98.69 185 VAL A C 1
ATOM 1409 O O . VAL A 1 185 ? -2.061 -2.250 -11.085 1.00 98.69 185 VAL A O 1
ATOM 1412 N N . GLU A 1 186 ? -2.893 -0.167 -11.184 1.00 98.62 186 GLU A N 1
ATOM 1413 C CA . GLU A 1 186 ? -2.982 -0.061 -12.643 1.00 98.62 186 GLU A CA 1
ATOM 1414 C C . GLU A 1 186 ? -1.901 0.841 -13.247 1.00 98.62 186 GLU A C 1
ATOM 1416 O O . GLU A 1 186 ? -1.537 0.664 -14.413 1.00 98.62 186 GLU A O 1
ATOM 1421 N N . GLU A 1 187 ? -1.367 1.785 -12.469 1.00 98.75 187 GLU A N 1
ATOM 1422 C CA . GLU A 1 187 ? -0.438 2.805 -12.955 1.00 98.75 187 GLU A CA 1
ATOM 1423 C C . GLU A 1 187 ? 0.680 3.102 -11.953 1.00 98.75 187 GLU A C 1
ATOM 1425 O O . GLU A 1 187 ? 0.444 3.301 -10.761 1.00 98.75 187 GLU A O 1
ATOM 1430 N N . ILE A 1 188 ? 1.908 3.189 -12.466 1.00 98.81 188 ILE A N 1
ATOM 1431 C CA . ILE A 1 188 ? 3.069 3.709 -11.741 1.00 98.81 188 ILE A CA 1
ATOM 1432 C C . ILE A 1 188 ? 3.505 4.996 -12.431 1.00 98.81 188 ILE A C 1
ATOM 1434 O O . ILE A 1 188 ? 3.962 4.948 -13.573 1.00 98.81 188 ILE A O 1
ATOM 1438 N N . GLN A 1 189 ? 3.363 6.138 -11.758 1.00 98.75 189 GLN A N 1
ATOM 1439 C CA . GLN A 1 189 ? 3.627 7.444 -12.361 1.00 98.75 189 GLN A CA 1
ATOM 1440 C C . GLN A 1 189 ? 5.119 7.758 -12.492 1.00 98.75 189 GLN A C 1
ATOM 1442 O O . GLN A 1 189 ? 5.997 7.005 -12.058 1.00 98.75 189 GLN A O 1
ATOM 1447 N N . ALA A 1 190 ? 5.401 8.878 -13.160 1.00 98.44 190 ALA A N 1
ATOM 1448 C CA . ALA A 1 190 ? 6.759 9.320 -13.426 1.00 98.44 190 ALA A CA 1
ATOM 1449 C C . ALA A 1 190 ? 7.568 9.471 -12.131 1.00 98.44 190 ALA A C 1
ATOM 1451 O O . ALA A 1 190 ? 7.043 9.899 -11.106 1.00 98.44 190 ALA A O 1
ATOM 1452 N N . ASP A 1 191 ? 8.841 9.082 -12.175 1.00 97.75 191 ASP A N 1
ATOM 1453 C CA . ASP A 1 191 ? 9.779 9.179 -11.048 1.00 97.75 191 ASP A CA 1
ATOM 1454 C C . ASP A 1 191 ? 9.352 8.458 -9.738 1.00 97.75 191 ASP A C 1
ATOM 1456 O O . ASP A 1 191 ? 9.991 8.657 -8.704 1.00 97.75 191 ASP A O 1
ATOM 1460 N N . ALA A 1 192 ? 8.309 7.611 -9.738 1.00 98.19 192 ALA A N 1
ATOM 1461 C CA . ALA A 1 192 ? 7.772 6.963 -8.529 1.00 98.19 192 ALA A CA 1
ATOM 1462 C C . ALA A 1 192 ? 8.839 6.248 -7.673 1.00 98.19 192 ALA A C 1
ATOM 1464 O O . ALA A 1 192 ? 8.830 6.380 -6.448 1.00 98.19 192 ALA A O 1
ATOM 1465 N N . PHE A 1 193 ? 9.785 5.559 -8.320 1.00 98.38 193 PHE A N 1
ATOM 1466 C CA . PHE A 1 193 ? 10.908 4.840 -7.705 1.00 98.38 193 PHE A CA 1
ATOM 1467 C C . PHE A 1 193 ? 12.268 5.408 -8.120 1.00 98.38 193 PHE A C 1
ATOM 1469 O O . PHE A 1 193 ? 13.279 4.713 -8.038 1.00 98.38 193 PHE A O 1
ATOM 1476 N N . ARG A 1 194 ? 12.344 6.659 -8.581 1.00 97.50 194 ARG A N 1
ATOM 1477 C CA . ARG A 1 194 ? 13.612 7.214 -9.064 1.00 97.50 194 ARG A CA 1
ATOM 1478 C C . ARG A 1 194 ? 14.707 7.145 -7.996 1.00 97.50 194 ARG A C 1
ATOM 1480 O O . ARG A 1 194 ? 14.555 7.681 -6.904 1.00 97.50 194 ARG A O 1
ATOM 1487 N N . GLY A 1 195 ? 15.827 6.513 -8.345 1.00 96.88 195 GLY A N 1
ATOM 1488 C CA . GLY A 1 195 ? 16.986 6.322 -7.474 1.00 96.88 195 GLY A CA 1
ATOM 1489 C C . GLY A 1 195 ? 16.755 5.355 -6.311 1.00 96.88 195 GLY A C 1
ATOM 1490 O O . GLY A 1 195 ? 17.607 5.272 -5.429 1.00 96.88 195 GLY A O 1
ATOM 1491 N N . ASN A 1 196 ? 15.628 4.638 -6.282 1.00 97.56 196 ASN A N 1
ATOM 1492 C CA . ASN A 1 196 ? 15.285 3.770 -5.164 1.00 97.56 196 ASN A CA 1
ATOM 1493 C C . ASN A 1 196 ? 16.246 2.556 -5.084 1.00 97.56 196 ASN A C 1
ATOM 1495 O O . ASN A 1 196 ? 16.529 1.938 -6.116 1.00 97.56 196 ASN A O 1
ATOM 1499 N N . PRO A 1 197 ? 16.741 2.182 -3.885 1.00 97.12 197 PRO A N 1
ATOM 1500 C CA . PRO A 1 197 ? 17.698 1.089 -3.705 1.00 97.12 197 PRO A CA 1
ATOM 1501 C C . PRO A 1 197 ? 17.070 -0.318 -3.667 1.00 97.12 197 PRO A C 1
ATOM 1503 O O . PRO A 1 197 ? 17.777 -1.263 -3.305 1.00 97.12 197 PRO A O 1
ATOM 1506 N N . VAL A 1 198 ? 15.787 -0.467 -4.018 1.00 97.81 198 VAL A N 1
ATOM 1507 C CA . VAL A 1 198 ? 15.052 -1.742 -4.028 1.00 97.81 198 VAL A CA 1
ATOM 1508 C C . VAL A 1 198 ? 15.750 -2.812 -4.858 1.00 97.81 198 VAL A C 1
ATOM 1510 O O . VAL A 1 198 ? 16.292 -2.541 -5.931 1.00 97.81 198 VAL A O 1
ATOM 1513 N N . LYS A 1 199 ? 15.729 -4.046 -4.348 1.00 97.12 199 LYS A N 1
ATOM 1514 C CA . LYS A 1 199 ? 16.364 -5.213 -4.974 1.00 97.12 199 LYS A CA 1
ATOM 1515 C C . LYS A 1 199 ? 15.371 -6.042 -5.779 1.00 97.12 199 LYS A C 1
ATOM 1517 O O . LYS A 1 199 ? 15.736 -6.591 -6.816 1.00 97.12 199 LYS A O 1
ATOM 1522 N N . GLU A 1 200 ? 14.127 -6.128 -5.313 1.00 97.81 200 GLU A N 1
ATOM 1523 C CA . GLU A 1 200 ? 13.075 -6.925 -5.941 1.00 97.81 200 GLU A CA 1
ATOM 1524 C C . GLU A 1 200 ? 11.739 -6.177 -5.974 1.00 97.81 200 GLU A C 1
ATOM 1526 O O . GLU A 1 200 ? 11.293 -5.612 -4.975 1.00 97.81 200 GLU A O 1
ATOM 1531 N N . ILE A 1 201 ? 11.059 -6.241 -7.117 1.00 98.31 201 ILE A N 1
ATOM 1532 C CA . ILE A 1 201 ? 9.687 -5.763 -7.264 1.00 98.31 201 ILE A CA 1
ATOM 1533 C C . ILE A 1 201 ? 8.815 -6.894 -7.796 1.00 98.31 201 ILE A C 1
ATOM 1535 O O . ILE A 1 201 ? 9.129 -7.508 -8.816 1.00 98.31 201 ILE A O 1
ATOM 1539 N N . VAL A 1 202 ? 7.692 -7.135 -7.122 1.00 98.44 202 VAL A N 1
ATOM 1540 C CA . VAL A 1 202 ? 6.643 -8.046 -7.585 1.00 98.44 202 VAL A CA 1
ATOM 1541 C C . VAL A 1 202 ? 5.506 -7.209 -8.154 1.00 98.44 202 VAL A C 1
ATOM 1543 O O . VAL A 1 202 ? 4.754 -6.592 -7.399 1.00 98.44 202 VAL A O 1
ATOM 1546 N N . PHE A 1 203 ? 5.409 -7.169 -9.482 1.00 98.56 203 PHE A N 1
ATOM 1547 C CA . PHE A 1 203 ? 4.370 -6.435 -10.203 1.00 98.56 203 PHE A CA 1
ATOM 1548 C C . PHE A 1 203 ? 3.028 -7.193 -10.203 1.00 98.56 203 PHE A C 1
ATOM 1550 O O . PHE A 1 203 ? 3.033 -8.426 -10.262 1.00 98.56 203 PHE A O 1
ATOM 1557 N N . PRO A 1 204 ? 1.881 -6.486 -10.182 1.00 98.38 204 PRO A N 1
ATOM 1558 C CA . PRO A 1 204 ? 0.561 -7.102 -10.232 1.00 98.38 204 PRO A CA 1
ATOM 1559 C C . PRO A 1 204 ? 0.095 -7.302 -11.681 1.00 98.38 204 PRO A C 1
ATOM 1561 O O . PRO A 1 204 ? 0.547 -6.615 -12.604 1.00 98.38 204 PRO A O 1
ATOM 1564 N N . LYS A 1 205 ? -0.874 -8.196 -11.896 1.00 98.44 205 LYS A N 1
ATOM 1565 C CA . LYS A 1 205 ? -1.444 -8.441 -13.237 1.00 98.44 205 LYS A CA 1
ATOM 1566 C C . LYS A 1 205 ? -2.261 -7.262 -13.765 1.00 98.44 205 LYS A C 1
ATOM 1568 O O . LYS A 1 205 ? -2.457 -7.126 -14.974 1.00 98.44 205 LYS A O 1
ATOM 1573 N N . SER A 1 206 ? -2.769 -6.427 -12.862 1.00 98.38 206 SER A N 1
ATOM 1574 C CA . SER A 1 206 ? -3.551 -5.231 -13.179 1.00 98.38 206 SER A CA 1
ATOM 1575 C C . SER A 1 206 ? -2.733 -4.073 -13.753 1.00 98.38 206 SER A C 1
ATOM 1577 O O . SER A 1 206 ? -3.338 -3.139 -14.275 1.00 98.38 206 SER A O 1
ATOM 1579 N N . LEU A 1 207 ? -1.396 -4.109 -13.675 1.00 98.81 207 LEU A N 1
ATOM 1580 C CA . LEU A 1 207 ? -0.543 -2.999 -14.101 1.00 98.81 207 LEU A CA 1
ATOM 1581 C C . LEU A 1 207 ? -0.601 -2.797 -15.621 1.00 98.81 207 LEU A C 1
ATOM 1583 O O . LEU A 1 207 ? -0.280 -3.708 -16.385 1.00 98.81 207 LEU A O 1
ATOM 1587 N N . LYS A 1 208 ? -0.975 -1.588 -16.049 1.00 98.62 208 LYS A N 1
ATOM 1588 C CA . LYS A 1 208 ? -1.167 -1.197 -17.457 1.00 98.62 208 LYS A CA 1
ATOM 1589 C C . LYS A 1 208 ? -0.227 -0.074 -17.882 1.00 98.62 208 LYS A C 1
ATOM 1591 O O . LYS A 1 208 ? 0.251 -0.076 -19.016 1.00 98.62 208 LYS A O 1
ATOM 1596 N N . THR A 1 209 ? 0.042 0.870 -16.982 1.00 98.75 209 THR A N 1
ATOM 1597 C CA . THR A 1 209 ? 0.714 2.127 -17.323 1.00 98.75 209 THR A CA 1
ATOM 1598 C C . THR A 1 209 ? 1.979 2.321 -16.497 1.00 98.75 209 THR A C 1
ATOM 1600 O O . THR A 1 209 ? 1.970 2.204 -15.271 1.00 98.75 209 THR A O 1
ATOM 1603 N N . LEU A 1 210 ? 3.070 2.653 -17.184 1.00 98.81 210 LEU A N 1
ATOM 1604 C CA . LEU A 1 210 ? 4.324 3.102 -16.590 1.00 98.81 210 LEU A CA 1
ATOM 1605 C C . LEU A 1 210 ? 4.573 4.553 -17.009 1.00 98.81 210 LEU A C 1
ATOM 1607 O O . LEU A 1 210 ? 4.376 4.904 -18.173 1.00 98.81 210 LEU A O 1
ATOM 1611 N N . GLY A 1 211 ? 5.030 5.380 -16.073 1.00 98.69 211 GLY A N 1
ATOM 1612 C CA . GLY A 1 211 ? 5.460 6.754 -16.312 1.00 98.69 211 GLY A CA 1
ATOM 1613 C C . GLY A 1 211 ? 6.937 6.855 -16.693 1.00 98.69 211 GLY A C 1
ATOM 1614 O O . GLY A 1 211 ? 7.736 5.946 -16.444 1.00 98.69 211 GLY A O 1
ATOM 1615 N N . GLU A 1 212 ? 7.324 7.976 -17.302 1.00 98.56 212 GLU A N 1
ATOM 1616 C CA . GLU A 1 212 ? 8.730 8.242 -17.623 1.00 98.56 212 GLU A CA 1
ATOM 1617 C C . GLU A 1 212 ? 9.602 8.198 -16.359 1.00 98.56 212 GLU A C 1
ATOM 1619 O O . GLU A 1 212 ? 9.185 8.626 -15.287 1.00 98.56 212 GLU A O 1
ATOM 1624 N N . TYR A 1 213 ? 10.828 7.680 -16.473 1.00 98.12 213 TYR A N 1
ATOM 1625 C CA . TYR A 1 213 ? 11.778 7.596 -15.351 1.00 98.12 213 TYR A CA 1
ATOM 1626 C C . TYR A 1 213 ? 11.285 6.834 -14.103 1.00 98.12 213 TYR A C 1
ATOM 1628 O O . TYR A 1 213 ? 11.936 6.922 -13.061 1.00 98.12 213 TYR A O 1
ATOM 1636 N N . CYS A 1 214 ? 10.177 6.082 -14.171 1.00 98.31 214 CYS A N 1
ATOM 1637 C CA . CYS A 1 214 ? 9.559 5.478 -12.985 1.00 98.31 214 CYS A CA 1
ATOM 1638 C C . CYS A 1 214 ? 10.514 4.603 -12.156 1.00 98.31 214 CYS A C 1
ATOM 1640 O O . CYS A 1 214 ? 10.416 4.653 -10.937 1.00 98.31 214 CYS A O 1
ATOM 1642 N N . PHE A 1 215 ? 11.474 3.903 -12.775 1.00 98.25 215 PHE A N 1
ATOM 1643 C CA . PHE A 1 215 ? 12.544 3.132 -12.116 1.00 98.25 215 PHE A CA 1
ATOM 1644 C C . PHE A 1 215 ? 13.952 3.627 -12.486 1.00 98.25 215 PHE A C 1
ATOM 1646 O O . PHE A 1 215 ? 14.929 2.877 -12.425 1.00 98.25 215 PHE A O 1
ATOM 1653 N N . TYR A 1 216 ? 14.083 4.892 -12.901 1.00 97.69 216 TYR A N 1
ATOM 1654 C CA . TYR A 1 216 ? 15.374 5.458 -13.285 1.00 97.69 216 TYR A CA 1
ATOM 1655 C C . TYR A 1 216 ? 16.363 5.389 -12.118 1.00 97.69 216 TYR A C 1
ATOM 1657 O O . TYR A 1 216 ? 16.096 5.926 -11.044 1.00 97.69 216 TYR A O 1
ATOM 1665 N N . GLY A 1 217 ? 17.528 4.780 -12.330 1.00 96.81 217 GLY A N 1
ATOM 1666 C CA . GLY A 1 217 ? 18.579 4.700 -11.317 1.00 96.81 217 GLY A CA 1
ATOM 1667 C C . GLY A 1 217 ? 18.322 3.692 -10.195 1.00 96.81 217 GLY A C 1
ATOM 1668 O O . GLY A 1 217 ? 19.030 3.747 -9.189 1.00 96.81 217 GLY A O 1
ATOM 1669 N N . CYS A 1 218 ? 17.367 2.764 -10.340 1.00 96.75 218 CYS A N 1
ATOM 1670 C CA . CYS A 1 218 ? 17.207 1.625 -9.426 1.00 96.75 218 CYS A CA 1
ATOM 1671 C C . CYS A 1 218 ? 18.342 0.601 -9.608 1.00 96.75 218 CYS A C 1
ATOM 1673 O O . CYS A 1 218 ? 18.150 -0.508 -10.105 1.00 96.75 218 CYS A O 1
ATOM 1675 N N . ARG A 1 219 ? 19.562 0.978 -9.219 1.00 95.81 219 ARG A N 1
ATOM 1676 C CA . ARG A 1 219 ? 20.800 0.226 -9.503 1.00 95.81 219 ARG A CA 1
ATOM 1677 C C . ARG A 1 219 ? 20.874 -1.148 -8.837 1.00 95.81 219 ARG A C 1
ATOM 1679 O O . ARG A 1 219 ? 21.643 -1.990 -9.288 1.00 95.81 219 ARG A O 1
ATOM 1686 N N . ASN A 1 220 ? 20.090 -1.372 -7.787 1.00 96.06 220 ASN A N 1
ATOM 1687 C CA . ASN A 1 220 ? 20.059 -2.638 -7.057 1.00 96.06 220 ASN A CA 1
ATOM 1688 C C . ASN A 1 220 ? 18.979 -3.602 -7.559 1.00 96.06 220 ASN A C 1
ATOM 1690 O O . ASN A 1 220 ? 19.018 -4.776 -7.190 1.00 96.06 220 ASN A O 1
ATOM 1694 N N . LEU A 1 221 ? 18.040 -3.131 -8.387 1.00 96.31 221 LEU A N 1
ATOM 1695 C CA . LEU A 1 221 ? 16.947 -3.948 -8.899 1.00 96.31 221 LEU A CA 1
ATOM 1696 C C . LEU 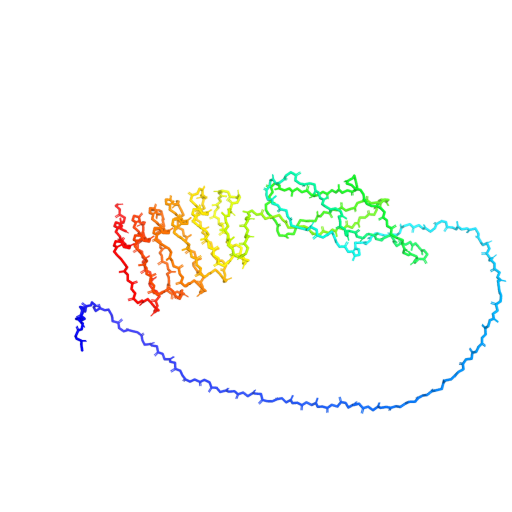A 1 221 ? 17.514 -4.948 -9.910 1.00 96.31 221 LEU A C 1
ATOM 1698 O O . LEU A 1 221 ? 17.849 -4.582 -11.035 1.00 96.31 221 LEU A O 1
ATOM 1702 N N . SER A 1 222 ? 17.659 -6.203 -9.482 1.00 93.06 222 SER A N 1
ATOM 1703 C CA . SER A 1 222 ? 18.407 -7.236 -10.212 1.00 93.06 222 SER A CA 1
ATOM 1704 C C . SER A 1 222 ? 17.558 -8.034 -11.199 1.00 93.06 222 SER A C 1
ATOM 1706 O O . SER A 1 222 ? 18.092 -8.643 -12.125 1.00 93.06 222 SER A O 1
ATOM 1708 N N . ARG A 1 223 ? 16.233 -8.022 -11.037 1.00 93.88 223 ARG A N 1
ATOM 1709 C CA . ARG A 1 223 ? 15.292 -8.683 -11.941 1.00 93.88 223 ARG A CA 1
ATOM 1710 C C . ARG A 1 223 ? 14.070 -7.808 -12.157 1.00 93.88 223 ARG A C 1
ATOM 1712 O O . ARG A 1 223 ? 13.492 -7.290 -11.205 1.00 93.88 223 ARG A O 1
ATOM 1719 N N . ILE A 1 224 ? 13.649 -7.712 -13.413 1.00 96.50 224 ILE A N 1
ATOM 1720 C CA . ILE A 1 224 ? 12.391 -7.079 -13.802 1.00 96.50 224 ILE A CA 1
ATOM 1721 C C . ILE A 1 224 ? 11.517 -8.144 -14.457 1.00 96.50 224 ILE A C 1
ATOM 1723 O O . ILE A 1 224 ? 11.856 -8.672 -15.514 1.00 96.50 224 ILE A O 1
ATOM 1727 N N . ASP A 1 225 ? 10.381 -8.461 -13.842 1.00 97.81 225 ASP A N 1
ATOM 1728 C CA . ASP A 1 225 ? 9.410 -9.397 -14.406 1.00 97.81 225 ASP A CA 1
ATOM 1729 C C . ASP A 1 225 ? 8.084 -8.694 -14.690 1.00 97.81 225 ASP A C 1
ATOM 1731 O O . ASP A 1 225 ? 7.209 -8.602 -13.834 1.00 97.81 225 ASP A O 1
ATOM 1735 N N . LEU A 1 226 ? 7.946 -8.181 -15.911 1.00 98.31 226 LEU A N 1
ATOM 1736 C CA . LEU A 1 226 ? 6.711 -7.574 -16.396 1.00 98.31 226 LEU A CA 1
ATOM 1737 C C . LEU A 1 226 ? 5.830 -8.582 -17.144 1.00 98.31 226 LEU A C 1
ATOM 1739 O O . LEU A 1 226 ? 4.785 -8.190 -17.652 1.00 98.31 226 LEU A O 1
ATOM 1743 N N . SER A 1 227 ? 6.209 -9.865 -17.226 1.00 98.31 227 SER A N 1
ATOM 1744 C CA . SER A 1 227 ? 5.526 -10.853 -18.081 1.00 98.31 227 SER A CA 1
ATOM 1745 C C . SER A 1 227 ? 4.051 -11.071 -17.730 1.00 98.31 227 SER A C 1
ATOM 1747 O O . SER A 1 227 ? 3.248 -11.395 -18.602 1.00 98.31 227 SER A O 1
ATOM 1749 N N . VAL A 1 228 ? 3.698 -10.858 -16.461 1.00 97.62 228 VAL A N 1
ATOM 1750 C CA . VAL A 1 228 ? 2.336 -11.004 -15.927 1.00 97.62 228 VAL A CA 1
ATOM 1751 C C . VAL A 1 228 ? 1.475 -9.748 -16.083 1.00 97.62 228 VAL A C 1
ATOM 1753 O O . VAL A 1 228 ? 0.281 -9.801 -15.803 1.00 97.62 228 VAL A O 1
ATOM 1756 N N . THR A 1 229 ? 2.071 -8.625 -16.488 1.00 98.62 229 THR A N 1
ATOM 1757 C CA . THR A 1 229 ? 1.407 -7.314 -16.553 1.00 98.62 229 THR A CA 1
ATOM 1758 C C . THR A 1 229 ? 0.650 -7.122 -17.870 1.00 98.62 229 THR A C 1
ATOM 1760 O O . THR A 1 229 ? 0.787 -7.908 -18.807 1.00 98.62 229 THR A O 1
ATOM 1763 N N . GLN A 1 230 ? -0.128 -6.044 -17.958 1.00 98.44 230 GLN A N 1
ATOM 1764 C CA . GLN A 1 230 ? -0.825 -5.596 -19.169 1.00 98.44 230 GLN A CA 1
ATOM 1765 C C . GLN A 1 230 ? -0.156 -4.368 -19.806 1.00 98.44 230 GLN A C 1
ATOM 1767 O O . GLN A 1 230 ? -0.789 -3.635 -20.569 1.00 98.44 230 GLN A O 1
ATOM 1772 N N . VAL A 1 231 ? 1.116 -4.113 -19.484 1.00 98.69 231 VAL A N 1
ATOM 1773 C CA . VAL A 1 231 ? 1.853 -2.953 -19.994 1.00 98.69 231 VAL A CA 1
ATOM 1774 C C . VAL A 1 231 ? 1.994 -3.037 -21.516 1.00 98.69 231 VAL A C 1
ATOM 1776 O O . VAL A 1 231 ? 2.398 -4.064 -22.065 1.00 98.69 231 VAL A O 1
ATOM 1779 N N . GLN A 1 232 ? 1.656 -1.943 -22.202 1.00 98.50 232 GLN A N 1
ATOM 1780 C CA . GLN A 1 232 ? 1.750 -1.828 -23.667 1.00 98.50 232 GLN A CA 1
ATOM 1781 C C . GLN A 1 232 ? 2.908 -0.930 -24.123 1.00 98.50 232 GLN A C 1
ATOM 1783 O O . GLN A 1 232 ? 3.408 -1.096 -25.234 1.00 98.50 232 GLN A O 1
ATOM 1788 N N . LEU A 1 233 ? 3.372 -0.024 -23.262 1.00 98.62 233 LEU A N 1
ATOM 1789 C CA . LEU A 1 233 ? 4.461 0.910 -23.536 1.00 98.62 233 LEU A CA 1
ATOM 1790 C C . LEU A 1 233 ? 5.466 0.888 -22.386 1.00 98.62 233 LEU A C 1
ATOM 1792 O O . LEU A 1 233 ? 5.092 1.081 -21.229 1.00 98.62 233 LEU A O 1
ATOM 1796 N N . ILE A 1 234 ? 6.748 0.731 -22.714 1.00 98.69 234 ILE A N 1
ATOM 1797 C CA . ILE A 1 234 ? 7.839 1.047 -21.790 1.00 98.69 234 ILE A CA 1
ATOM 1798 C C . ILE A 1 234 ? 8.339 2.456 -22.119 1.00 98.69 234 ILE A C 1
ATOM 1800 O O . ILE A 1 234 ? 8.935 2.652 -23.182 1.00 98.69 234 ILE A O 1
ATOM 1804 N N . PRO A 1 235 ? 8.092 3.447 -21.246 1.00 98.62 235 PRO A N 1
ATOM 1805 C CA . PRO A 1 235 ? 8.318 4.850 -21.556 1.00 98.62 235 PRO A CA 1
ATOM 1806 C C . PRO A 1 235 ? 9.800 5.231 -21.486 1.00 98.62 235 PRO A C 1
ATOM 1808 O O . PRO A 1 235 ? 10.683 4.443 -21.125 1.00 98.62 235 PRO A O 1
ATOM 1811 N N . LYS A 1 236 ? 10.080 6.485 -21.854 1.00 98.56 236 LYS A N 1
ATOM 1812 C CA . LYS A 1 236 ? 11.434 7.033 -21.910 1.00 98.56 236 LYS A CA 1
ATOM 1813 C C . LYS A 1 236 ? 12.152 6.824 -20.577 1.00 98.56 236 LYS A C 1
ATOM 1815 O O . LYS A 1 236 ? 11.662 7.227 -19.522 1.00 98.56 236 LYS A O 1
ATOM 1820 N N . ARG A 1 237 ? 13.339 6.210 -20.650 1.00 98.19 237 ARG A N 1
ATOM 1821 C CA . ARG A 1 237 ? 14.237 5.968 -19.505 1.00 98.19 237 ARG A CA 1
ATOM 1822 C C . ARG A 1 237 ? 13.596 5.259 -18.302 1.00 98.19 237 ARG A C 1
ATOM 1824 O O . ARG A 1 237 ? 14.161 5.339 -17.214 1.00 98.19 237 ARG A O 1
ATOM 1831 N N . ALA A 1 238 ? 12.478 4.548 -18.489 1.00 98.19 238 ALA A N 1
ATOM 1832 C CA . ALA A 1 238 ? 11.755 3.870 -17.409 1.00 98.19 238 ALA A CA 1
ATOM 1833 C C . ALA A 1 238 ? 12.673 3.012 -16.531 1.00 98.19 238 ALA A C 1
ATOM 1835 O O . ALA A 1 238 ? 12.592 3.097 -15.315 1.00 98.19 238 ALA A O 1
ATOM 1836 N N . PHE A 1 239 ? 13.584 2.264 -17.159 1.00 97.88 239 PHE A N 1
ATOM 1837 C CA . PHE A 1 239 ? 14.545 1.366 -16.522 1.00 97.88 239 PHE A CA 1
ATOM 1838 C C . PHE A 1 239 ? 15.995 1.740 -16.865 1.00 97.88 239 PHE A C 1
ATOM 1840 O O . PHE A 1 239 ? 16.872 0.882 -16.923 1.00 97.88 239 PHE A O 1
ATOM 1847 N N . SER A 1 240 ? 16.277 3.017 -17.134 1.00 97.31 240 SER A N 1
ATOM 1848 C CA . SER A 1 240 ? 17.658 3.453 -17.363 1.00 97.31 240 SER A CA 1
ATOM 1849 C C . SER A 1 240 ? 18.445 3.419 -16.048 1.00 97.31 240 SER A C 1
ATOM 1851 O O . SER A 1 240 ? 17.933 3.823 -15.009 1.00 97.31 240 SER A O 1
ATOM 1853 N N . GLU A 1 241 ? 19.708 2.993 -16.105 1.00 96.31 241 GLU A N 1
ATOM 1854 C CA . GLU A 1 241 ? 20.592 2.780 -14.944 1.00 96.31 241 GLU A CA 1
ATOM 1855 C C . GLU A 1 241 ? 20.055 1.772 -13.909 1.00 96.31 241 GLU A C 1
ATOM 1857 O O . GLU A 1 241 ? 20.292 1.914 -12.707 1.00 96.31 241 GLU A O 1
ATOM 1862 N N . VAL A 1 242 ? 19.334 0.749 -14.369 1.00 95.88 242 VAL A N 1
ATOM 1863 C CA . VAL A 1 242 ? 18.860 -0.356 -13.524 1.00 95.88 242 VAL A CA 1
ATOM 1864 C C . VAL A 1 242 ? 19.840 -1.529 -13.555 1.00 95.88 242 VAL A C 1
ATOM 1866 O O . VAL A 1 242 ? 20.352 -1.876 -14.607 1.00 95.88 242 VAL A O 1
ATOM 1869 N N . GLY A 1 243 ? 20.090 -2.182 -12.420 1.00 93.94 243 GLY A N 1
ATOM 1870 C CA . GLY A 1 243 ? 21.041 -3.300 -12.319 1.00 93.94 243 GLY A CA 1
ATOM 1871 C C . GLY A 1 243 ? 20.511 -4.666 -12.769 1.00 93.94 243 GLY A C 1
ATOM 1872 O O . GLY A 1 243 ? 20.992 -5.679 -12.260 1.00 93.94 243 GLY A O 1
ATOM 1873 N N . ALA A 1 244 ? 19.505 -4.712 -13.647 1.00 92.56 244 ALA A N 1
ATOM 1874 C CA . ALA A 1 244 ? 18.771 -5.938 -13.941 1.00 92.56 244 ALA A CA 1
ATOM 1875 C C . ALA A 1 244 ? 19.571 -6.904 -14.828 1.00 92.56 244 ALA A C 1
ATOM 1877 O O . ALA A 1 244 ? 19.982 -6.560 -15.933 1.00 92.56 244 ALA A O 1
ATOM 1878 N N . GLU A 1 245 ? 19.731 -8.142 -14.365 1.00 90.44 245 GLU A N 1
ATOM 1879 C CA . GLU A 1 245 ? 20.366 -9.238 -15.109 1.00 90.44 245 GLU A CA 1
ATOM 1880 C C . GLU A 1 245 ? 19.368 -9.926 -16.056 1.00 90.44 245 GLU A C 1
ATOM 1882 O O . GLU A 1 245 ? 19.741 -10.422 -17.118 1.00 90.44 245 GLU A O 1
ATOM 1887 N N . GLU A 1 246 ? 18.084 -9.922 -15.690 1.00 90.81 246 GLU A N 1
ATOM 1888 C CA . GLU A 1 246 ? 16.992 -10.494 -16.475 1.00 90.81 246 GLU A CA 1
ATOM 1889 C C . GLU A 1 246 ? 15.810 -9.518 -16.535 1.00 90.81 246 GLU A C 1
ATOM 1891 O O . GLU A 1 246 ? 15.370 -8.978 -15.512 1.00 90.81 246 GLU A O 1
ATOM 1896 N N . ILE A 1 247 ? 15.271 -9.326 -17.743 1.00 94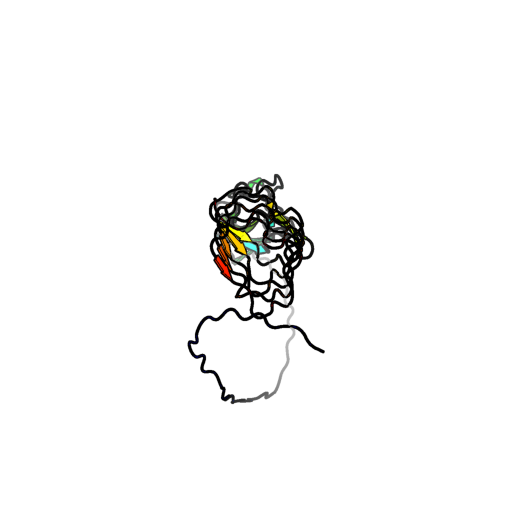.94 247 ILE A N 1
ATOM 1897 C CA . ILE A 1 247 ? 14.078 -8.515 -17.999 1.00 94.94 247 ILE A CA 1
ATOM 1898 C C . ILE A 1 247 ? 13.082 -9.360 -18.794 1.00 94.94 247 ILE A C 1
ATOM 1900 O O . ILE A 1 247 ? 13.330 -9.697 -19.952 1.00 94.94 247 ILE A O 1
ATOM 1904 N N . LYS A 1 248 ? 11.941 -9.689 -18.182 1.00 97.75 248 LYS A N 1
ATOM 1905 C CA . LYS A 1 248 ? 10.829 -10.381 -18.847 1.00 97.75 248 LYS A CA 1
ATOM 1906 C C . LYS A 1 248 ? 9.762 -9.373 -19.229 1.00 97.75 248 LYS A C 1
ATOM 1908 O O . LYS A 1 248 ? 9.282 -8.627 -18.380 1.00 97.75 248 LYS A O 1
ATOM 1913 N N . LEU A 1 249 ? 9.396 -9.359 -20.504 1.00 98.19 249 LEU A N 1
ATOM 1914 C CA . LEU A 1 249 ? 8.436 -8.412 -21.068 1.00 98.19 249 LEU A CA 1
ATOM 1915 C C . LEU A 1 249 ? 7.038 -9.047 -21.162 1.00 98.19 249 LEU A C 1
ATOM 1917 O O . LEU A 1 249 ? 6.943 -10.264 -21.345 1.00 98.19 249 LEU A O 1
ATOM 1921 N N . PRO A 1 250 ? 5.955 -8.258 -21.048 1.00 97.94 250 PRO A N 1
ATOM 1922 C CA . PRO A 1 250 ? 4.605 -8.765 -21.240 1.00 97.94 250 PRO A CA 1
ATOM 1923 C C . PRO A 1 250 ? 4.332 -9.041 -22.716 1.00 97.94 250 PRO A C 1
ATOM 1925 O O . PRO A 1 250 ? 4.807 -8.331 -23.602 1.00 97.94 250 PRO A O 1
ATOM 1928 N N . VAL A 1 251 ? 3.477 -10.029 -22.981 1.00 97.81 251 VAL A N 1
ATOM 1929 C CA . VAL A 1 251 ? 3.004 -10.342 -24.343 1.00 97.81 251 VAL A CA 1
ATOM 1930 C C . VAL A 1 251 ? 2.172 -9.213 -24.962 1.00 97.81 251 VAL A C 1
ATOM 1932 O O . VAL A 1 251 ? 1.972 -9.189 -26.171 1.00 97.81 251 VAL A O 1
ATOM 1935 N N . THR A 1 252 ? 1.682 -8.282 -24.139 1.00 98.25 252 THR A N 1
ATOM 1936 C CA . THR A 1 252 ? 0.910 -7.106 -24.558 1.00 98.25 252 THR A CA 1
ATOM 1937 C C . THR A 1 252 ? 1.777 -5.940 -25.021 1.00 98.25 252 THR A C 1
ATOM 1939 O O . THR A 1 252 ? 1.225 -4.946 -25.488 1.00 98.25 252 THR A O 1
ATOM 1942 N N . LEU A 1 253 ? 3.105 -6.019 -24.873 1.00 98.56 253 LEU A N 1
ATOM 1943 C CA . LEU A 1 253 ? 4.005 -4.909 -25.169 1.00 98.56 253 LEU A CA 1
ATOM 1944 C C . LEU A 1 253 ? 3.992 -4.556 -26.663 1.00 98.56 253 LEU A C 1
ATOM 1946 O O . LEU A 1 253 ? 4.220 -5.412 -27.514 1.00 98.56 253 LEU A O 1
ATOM 1950 N N . GLN A 1 254 ? 3.774 -3.278 -26.968 1.00 98.25 254 GLN A N 1
ATOM 1951 C CA . GLN A 1 254 ? 3.719 -2.741 -28.329 1.00 98.25 254 GLN A CA 1
ATOM 1952 C C . GLN A 1 254 ? 4.891 -1.804 -28.625 1.00 98.25 254 GLN A C 1
ATOM 1954 O O . GLN A 1 254 ? 5.406 -1.805 -29.742 1.00 98.25 254 GLN A O 1
ATOM 1959 N N . GLU A 1 255 ? 5.335 -1.020 -27.638 1.00 98.38 255 GLU A N 1
ATOM 1960 C CA . GLU A 1 255 ? 6.353 0.011 -27.838 1.00 98.38 255 GLU A CA 1
ATOM 1961 C C . GLU A 1 255 ? 7.380 0.061 -26.697 1.00 98.38 255 GLU A C 1
ATOM 1963 O O . GLU A 1 255 ? 7.060 -0.090 -25.516 1.00 98.38 255 GLU A O 1
ATOM 1968 N N . ILE A 1 256 ? 8.638 0.315 -27.067 1.00 98.44 256 ILE A N 1
ATOM 1969 C CA . ILE A 1 256 ? 9.736 0.628 -26.150 1.00 98.44 256 ILE A CA 1
ATOM 1970 C C . ILE A 1 256 ? 10.315 1.976 -26.577 1.00 98.44 256 ILE A C 1
ATOM 1972 O O . ILE A 1 256 ? 10.885 2.104 -27.662 1.00 98.44 256 ILE A O 1
ATOM 1976 N N . ALA A 1 257 ? 10.176 2.980 -25.718 1.00 98.31 257 ALA A N 1
ATOM 1977 C CA . ALA A 1 257 ? 10.614 4.336 -25.998 1.00 98.31 257 ALA A CA 1
ATOM 1978 C C . ALA A 1 257 ? 12.132 4.522 -25.818 1.00 98.31 257 ALA A C 1
ATOM 1980 O O . ALA A 1 257 ? 12.869 3.667 -25.313 1.00 98.31 257 ALA A O 1
ATOM 1981 N N . SER A 1 258 ? 12.610 5.700 -26.227 1.00 96.88 258 SER A N 1
ATOM 1982 C CA . SER A 1 258 ? 14.032 6.051 -26.222 1.00 96.88 258 SER A CA 1
ATOM 1983 C C . SER A 1 258 ? 14.693 5.831 -24.858 1.00 96.88 258 SER A C 1
ATOM 1985 O O . SER A 1 258 ? 14.208 6.294 -23.821 1.00 96.88 258 SER A O 1
ATOM 1987 N N . GLN A 1 259 ? 15.843 5.151 -24.873 1.00 97.38 259 GLN A N 1
ATOM 1988 C CA . GLN A 1 259 ? 16.694 4.922 -23.701 1.00 97.38 259 GLN A CA 1
ATOM 1989 C C . GLN A 1 259 ? 15.997 4.194 -22.537 1.00 97.38 259 GLN A C 1
ATOM 1991 O O . GLN A 1 259 ? 16.498 4.253 -21.418 1.00 97.38 259 GLN A O 1
ATOM 1996 N N . ALA A 1 260 ? 14.880 3.494 -22.780 1.00 97.19 260 ALA A N 1
ATOM 1997 C CA . ALA A 1 260 ? 14.147 2.738 -21.762 1.00 97.19 260 ALA A CA 1
ATOM 1998 C C . ALA A 1 260 ? 15.048 1.824 -20.912 1.00 97.19 260 ALA A C 1
ATOM 2000 O O . ALA A 1 260 ? 14.847 1.751 -19.707 1.00 97.19 260 ALA A O 1
ATOM 2001 N N . PHE A 1 261 ? 16.063 1.208 -21.529 1.00 96.31 261 PHE A N 1
ATOM 2002 C CA . PHE A 1 261 ? 17.025 0.291 -20.904 1.00 96.31 261 PHE A CA 1
ATOM 2003 C C . PHE A 1 261 ? 18.483 0.760 -21.065 1.00 96.31 261 PHE A C 1
ATOM 2005 O O . PHE A 1 261 ? 19.401 -0.033 -21.265 1.00 96.31 261 PHE A O 1
ATOM 2012 N N . LEU A 1 262 ? 18.725 2.074 -21.058 1.00 95.38 262 LEU A N 1
ATOM 2013 C CA . LEU A 1 262 ? 20.091 2.597 -21.134 1.00 95.38 262 LEU A CA 1
ATOM 2014 C C . LEU A 1 262 ? 20.878 2.223 -19.865 1.00 95.38 262 LEU A C 1
ATOM 2016 O O . LEU A 1 262 ? 20.405 2.459 -18.761 1.00 95.38 262 LEU A O 1
ATOM 2020 N N . HIS A 1 263 ? 22.097 1.696 -20.017 1.00 92.81 263 HIS A N 1
ATOM 2021 C CA . HIS A 1 263 ? 22.968 1.293 -18.900 1.00 92.81 263 HIS A CA 1
ATOM 2022 C C . HIS A 1 263 ? 22.331 0.271 -17.939 1.00 92.81 263 HIS A C 1
ATOM 2024 O O . HIS A 1 263 ? 22.486 0.394 -16.726 1.00 92.81 263 HIS A O 1
ATOM 2030 N N . THR A 1 264 ? 21.637 -0.740 -18.472 1.00 85.12 264 THR A N 1
ATOM 2031 C CA . THR A 1 264 ? 21.048 -1.818 -17.657 1.00 85.12 264 THR A CA 1
ATOM 2032 C C . THR A 1 264 ? 21.981 -2.994 -17.357 1.00 85.12 264 THR A C 1
ATOM 2034 O O . THR A 1 264 ? 21.568 -3.989 -16.778 1.00 85.12 264 THR A O 1
ATOM 2037 N N . SER A 1 265 ? 23.244 -2.924 -17.774 1.00 73.69 265 SER A N 1
ATOM 2038 C CA . SER A 1 265 ? 24.242 -3.967 -17.523 1.00 73.69 265 SER A CA 1
ATOM 2039 C C . SER A 1 265 ? 24.956 -3.740 -16.190 1.00 73.69 265 SER A C 1
ATOM 2041 O O . SER A 1 265 ? 25.443 -2.632 -15.941 1.00 73.69 265 SER A O 1
ATOM 2043 N N . ARG A 1 266 ? 25.112 -4.793 -15.377 1.00 63.09 266 ARG A N 1
ATOM 2044 C CA . ARG A 1 266 ? 26.020 -4.774 -14.219 1.00 63.09 266 ARG A CA 1
ATOM 2045 C C . ARG A 1 266 ? 27.463 -4.517 -14.679 1.00 63.09 266 ARG A C 1
ATOM 2047 O O . ARG A 1 266 ? 27.894 -5.080 -15.684 1.00 63.09 266 ARG A O 1
ATOM 2054 N N . LYS A 1 267 ? 28.181 -3.657 -13.953 1.00 52.66 267 LYS A N 1
ATOM 2055 C CA . LYS A 1 267 ? 29.649 -3.588 -14.005 1.00 52.66 267 LYS A CA 1
ATOM 2056 C C . LYS A 1 267 ? 30.243 -4.600 -13.041 1.00 52.66 267 LYS A C 1
ATOM 2058 O O . LYS A 1 267 ? 29.599 -4.825 -11.991 1.00 52.66 267 LYS A O 1
#